Protein AF-A0A7V4Y6S0-F1 (afdb_monomer_lite)

Radius of gyration: 35.22 Å; chains: 1; bounding box: 96×70×105 Å

Foldseek 3Di:
DADPPPDPVPFQDPDDDDDDPDDDDDDDDDDDDDDDDDDDDDDDDDDPDDPPPPPPPPPPPDDDDDDDDDPDDDPPDPDDDPPPPDPPPPVNVVVVVVVVVVVVVVVPDDADAAEAAEDCDDDDFAADCPSPVPPDWDAPPVQRKTKHWYDNQFKIKIKIKRPDPLNCFVCQPFPKKKAKFAPVDDANQKIKGKHKDWDQLVRVVVVCVVLVNDDDPVNSVVSVVDRPHTDIDIAIWMQGRVRDTHGWHDDPPHRDKTKDWDDDPSMIMIMIIFGCDCCVRTVRHSVDGAQGKMKMKMKGHFDDPVRVVVVVVVVVVVVVVVVVVVVVVVPDDDDDDDDDDDDPDDPDDDPDDDTTDMDMDMHIYHHHHDPD

Sequence (372 aa):
MSERINWPGFNPLLSAVKPISLATGKPEELNFFFPCLGSSTGSVATKNLLFYQTIARSKIIREVDSRPEIEGKYICLIRKKEMTMRKIGRGSLLGLALLSFILIINLSGQKKVIEAIWAPEPVNIDGNNNDWTEVALNTEKNLAIDYAFRHDGRNLYILFIFNDPKFLSTINDTGLTIYFSPATKKSKDFGLRFTRKNVTGEELIALMEKQKTELTEEQKAKLRENPKARYLFYEAIVVGKKGEIYPPHDQEGVAPPAFRVGRSGKSIIYEFRVPLAPQSTYVAGIGFQPGQDLRVGFEWGGMTQEMRKAMMARMAEQGTQARATETSLERTISGEEDEGGLAMGGGGGVPLRSTPKKYSFWVDLKISQNQQ

pLDDT: mean 74.01, std 24.91, range [27.23, 98.56]

Structure (mmCIF, N/CA/C/O backbone):
data_AF-A0A7V4Y6S0-F1
#
_entry.id   AF-A0A7V4Y6S0-F1
#
loop_
_atom_site.group_PDB
_atom_site.id
_atom_site.type_symbol
_atom_site.label_atom_id
_atom_site.label_alt_id
_atom_site.label_comp_id
_atom_site.label_asym_id
_atom_site.label_entity_id
_atom_site.label_seq_id
_atom_site.pdbx_PDB_ins_code
_atom_site.Cartn_x
_atom_site.Cartn_y
_atom_site.Cartn_z
_atom_site.occupancy
_atom_site.B_iso_or_equiv
_atom_site.auth_seq_id
_atom_site.auth_comp_id
_atom_site.auth_asym_id
_atom_site.auth_atom_id
_atom_site.pdbx_PDB_model_num
ATOM 1 N N . MET A 1 1 ? 5.719 -16.521 -20.638 1.00 32.94 1 MET A N 1
ATOM 2 C CA . MET A 1 1 ? 6.032 -17.275 -19.407 1.00 32.94 1 MET A CA 1
ATOM 3 C C . MET A 1 1 ? 6.752 -16.327 -18.466 1.00 32.94 1 MET A C 1
ATOM 5 O O . MET A 1 1 ? 7.800 -15.836 -18.852 1.00 32.94 1 MET A O 1
ATOM 9 N N . SER A 1 2 ? 6.167 -15.975 -17.316 1.00 33.22 2 SER A N 1
ATOM 10 C CA . SER A 1 2 ? 6.920 -15.293 -16.256 1.00 33.22 2 SER A CA 1
ATOM 11 C C . SER A 1 2 ? 7.322 -16.365 -15.251 1.00 33.22 2 SER A C 1
ATOM 13 O O . SER A 1 2 ? 6.455 -16.941 -14.592 1.00 33.22 2 SER A O 1
ATOM 15 N N . GLU A 1 3 ? 8.604 -16.691 -15.171 1.00 36.09 3 GLU A N 1
ATOM 16 C CA . GLU A 1 3 ? 9.089 -17.579 -14.120 1.00 36.09 3 GLU A CA 1
ATOM 17 C C . GLU A 1 3 ? 8.978 -16.849 -12.782 1.00 36.09 3 GLU A C 1
ATOM 19 O O . GLU A 1 3 ? 9.539 -15.769 -12.590 1.00 36.09 3 GLU A O 1
ATOM 24 N N . ARG A 1 4 ? 8.202 -17.415 -11.851 1.00 39.88 4 ARG A N 1
ATOM 25 C CA . ARG A 1 4 ? 8.263 -17.009 -10.447 1.00 39.88 4 ARG A CA 1
ATOM 26 C C . ARG A 1 4 ? 9.516 -17.642 -9.868 1.00 39.88 4 ARG A C 1
ATOM 28 O O . ARG A 1 4 ? 9.459 -18.765 -9.376 1.00 39.88 4 ARG A O 1
ATOM 35 N N . ILE A 1 5 ? 10.644 -16.947 -9.943 1.00 42.81 5 ILE A N 1
ATOM 36 C CA . ILE A 1 5 ? 11.814 -17.394 -9.198 1.00 42.81 5 ILE A CA 1
ATOM 37 C C . ILE A 1 5 ? 11.585 -17.022 -7.734 1.00 42.81 5 ILE A C 1
ATOM 39 O O . ILE A 1 5 ? 11.643 -15.853 -7.353 1.00 42.81 5 ILE A O 1
ATOM 43 N N . ASN A 1 6 ? 11.235 -18.027 -6.935 1.00 38.94 6 ASN A N 1
ATOM 44 C CA . ASN A 1 6 ? 11.083 -17.900 -5.495 1.00 38.94 6 ASN A CA 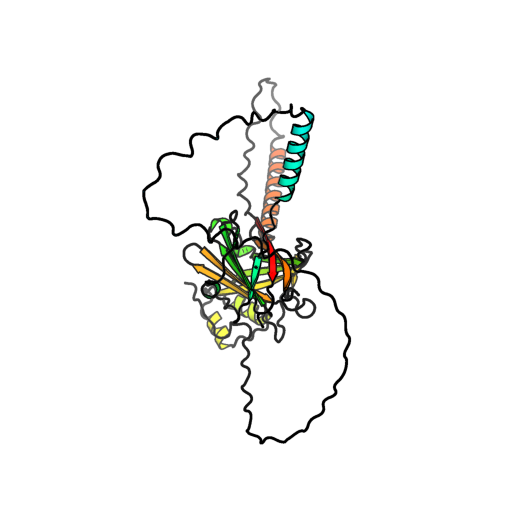1
ATOM 45 C C . ASN A 1 6 ? 12.484 -18.054 -4.885 1.00 38.94 6 ASN A C 1
ATOM 47 O O . ASN A 1 6 ? 12.944 -19.167 -4.646 1.00 38.94 6 ASN A O 1
ATOM 51 N N . TRP A 1 7 ? 13.220 -16.948 -4.757 1.00 40.31 7 TRP A N 1
ATOM 52 C CA . TRP A 1 7 ? 14.593 -16.979 -4.253 1.00 40.31 7 TRP A CA 1
ATOM 53 C C . TRP A 1 7 ? 14.605 -17.127 -2.721 1.00 40.31 7 TRP A C 1
ATOM 55 O O . TRP A 1 7 ? 14.072 -16.251 -2.029 1.00 40.31 7 TRP A O 1
ATOM 65 N N . PRO A 1 8 ? 15.241 -18.175 -2.163 1.00 27.23 8 PRO A N 1
ATOM 66 C CA . PRO A 1 8 ? 15.499 -18.259 -0.731 1.00 27.23 8 PRO A CA 1
ATOM 67 C C . PRO A 1 8 ? 16.537 -17.184 -0.381 1.00 27.23 8 PRO A C 1
ATOM 69 O O . PRO A 1 8 ? 17.698 -17.281 -0.762 1.00 27.23 8 PRO A O 1
ATOM 72 N N . GLY A 1 9 ? 16.084 -16.098 0.246 1.00 33.66 9 GLY A N 1
ATOM 73 C CA . GLY A 1 9 ? 16.870 -14.877 0.478 1.00 33.66 9 GLY A CA 1
ATOM 74 C C . GLY A 1 9 ? 16.111 -13.594 0.131 1.00 33.66 9 GLY A C 1
ATOM 75 O O . GLY A 1 9 ? 16.451 -12.522 0.615 1.00 33.66 9 GLY A O 1
ATOM 76 N N . PHE A 1 10 ? 15.006 -13.701 -0.615 1.00 42.59 10 PHE A N 1
ATOM 77 C CA . PHE A 1 10 ? 14.090 -12.590 -0.912 1.00 42.59 10 PHE A CA 1
ATOM 78 C C . PHE A 1 10 ? 13.045 -12.369 0.200 1.00 42.59 10 PHE A C 1
ATOM 80 O O . PHE A 1 10 ? 11.900 -11.978 -0.049 1.00 42.59 10 PHE A O 1
ATOM 87 N N . ASN A 1 11 ? 13.458 -12.660 1.433 1.00 35.09 11 ASN A N 1
ATOM 88 C CA . ASN A 1 11 ? 12.723 -12.438 2.664 1.00 35.09 11 ASN A CA 1
ATOM 89 C C . ASN A 1 11 ? 13.528 -11.384 3.438 1.00 35.09 11 ASN A C 1
ATOM 91 O O . ASN A 1 11 ? 14.662 -11.688 3.814 1.00 35.09 11 ASN A O 1
ATOM 95 N N . PRO A 1 12 ? 13.043 -10.144 3.637 1.00 35.34 12 PRO A N 1
ATOM 96 C CA . PRO A 1 12 ? 13.813 -9.161 4.380 1.00 35.34 12 PRO A CA 1
ATOM 97 C C . PRO A 1 12 ? 13.876 -9.631 5.836 1.00 35.34 12 PRO A C 1
ATOM 99 O O . PRO A 1 12 ? 12.895 -9.498 6.565 1.00 35.34 12 PRO A O 1
ATOM 102 N N . LEU A 1 13 ? 15.021 -10.206 6.210 1.00 30.77 13 LEU A N 1
ATOM 103 C CA . LEU A 1 13 ? 15.487 -10.461 7.573 1.00 30.77 13 LEU A CA 1
ATOM 104 C C . LEU A 1 13 ? 14.591 -11.363 8.445 1.00 30.77 13 LEU A C 1
ATOM 106 O O . LEU A 1 13 ? 13.853 -10.902 9.311 1.00 30.77 13 LEU A O 1
ATOM 110 N N . LEU A 1 14 ? 14.791 -12.676 8.316 1.00 27.67 14 LEU A N 1
ATOM 111 C CA . LEU A 1 14 ? 14.917 -13.546 9.490 1.00 27.67 14 LEU A CA 1
ATOM 112 C C . LEU A 1 14 ? 16.407 -13.859 9.638 1.00 27.67 14 LEU A C 1
ATOM 114 O O . LEU A 1 14 ? 16.933 -14.762 8.991 1.00 27.67 14 LEU A O 1
ATOM 118 N N . SER A 1 15 ? 17.112 -13.059 10.437 1.00 31.28 15 SER A N 1
ATOM 119 C CA . SER A 1 15 ? 18.444 -13.430 10.898 1.00 31.28 15 SER A CA 1
ATOM 120 C C . SER A 1 15 ? 18.309 -14.640 11.821 1.00 31.28 15 SER A C 1
ATOM 122 O O . SER A 1 15 ? 17.555 -14.636 12.794 1.00 31.28 15 SER A O 1
ATOM 124 N N . ALA A 1 16 ? 19.037 -15.702 11.491 1.00 30.50 16 ALA A N 1
ATOM 125 C CA . ALA A 1 16 ? 19.231 -16.837 12.371 1.00 30.50 16 ALA A CA 1
ATOM 126 C C . ALA A 1 16 ? 19.918 -16.354 13.660 1.00 30.50 16 ALA A C 1
ATOM 128 O O . ALA A 1 16 ? 21.100 -16.007 13.655 1.00 30.50 16 ALA A O 1
ATOM 129 N N . VAL A 1 17 ? 19.184 -16.335 14.772 1.00 30.56 17 VAL A N 1
ATOM 130 C CA . VAL A 1 17 ? 19.788 -16.282 16.104 1.00 30.56 17 VAL A CA 1
ATOM 131 C C . VAL A 1 17 ? 20.504 -17.616 16.300 1.00 30.56 17 VAL A C 1
ATOM 133 O O . VAL A 1 17 ? 19.869 -18.669 16.365 1.00 30.56 17 VAL A O 1
ATOM 136 N N . LYS A 1 18 ? 21.840 -17.588 16.340 1.00 31.39 18 LYS A N 1
ATOM 137 C CA . LYS A 1 18 ? 22.644 -18.748 16.740 1.00 31.39 18 LYS A CA 1
ATOM 138 C C . LYS A 1 18 ? 22.189 -19.203 18.135 1.00 31.39 18 LYS A C 1
ATOM 140 O O . LYS A 1 18 ? 22.113 -18.358 19.027 1.00 31.39 18 LYS A O 1
ATOM 145 N N . PRO A 1 19 ? 21.941 -20.502 18.368 1.00 28.98 19 PRO A N 1
ATOM 146 C CA . PRO A 1 19 ? 21.727 -20.991 19.718 1.00 28.98 19 PRO A CA 1
ATOM 147 C C . PRO A 1 19 ? 23.023 -20.819 20.519 1.00 28.98 19 PRO A C 1
ATOM 149 O O . PRO A 1 19 ? 24.078 -21.341 20.152 1.00 28.98 19 PRO A O 1
ATOM 152 N N . ILE A 1 20 ? 22.943 -20.059 21.610 1.00 30.56 20 ILE A N 1
ATOM 153 C CA . ILE A 1 20 ? 23.970 -20.045 22.648 1.00 30.56 20 ILE A CA 1
ATOM 154 C C . ILE A 1 20 ? 23.929 -21.422 23.312 1.00 30.56 20 ILE A C 1
ATOM 156 O O . ILE A 1 20 ? 22.944 -21.791 23.947 1.00 30.56 20 ILE A O 1
ATOM 160 N N . SER A 1 21 ? 25.002 -22.189 23.139 1.00 32.66 21 SER A N 1
ATOM 161 C CA . SER A 1 21 ? 25.255 -23.406 23.904 1.00 32.66 21 SER A CA 1
ATOM 162 C C . SER A 1 21 ? 25.490 -23.020 25.365 1.00 32.66 21 SER A C 1
ATOM 164 O O . SER A 1 21 ? 26.580 -22.576 25.725 1.00 32.66 21 SER A O 1
ATOM 166 N N . LEU A 1 22 ? 24.468 -23.172 26.207 1.00 31.89 22 LEU A N 1
ATOM 167 C CA . LEU A 1 22 ? 24.603 -23.098 27.659 1.00 31.89 22 LEU A CA 1
ATOM 168 C C . LEU A 1 22 ? 25.314 -24.362 28.149 1.00 31.89 22 LEU A C 1
ATOM 170 O O . LEU A 1 22 ? 24.735 -25.444 28.217 1.00 31.89 22 LEU A O 1
ATOM 174 N N . ALA A 1 23 ? 26.597 -24.202 28.466 1.00 35.03 23 ALA A N 1
ATOM 175 C CA . ALA A 1 23 ? 27.346 -25.159 29.257 1.00 35.03 23 ALA A CA 1
ATOM 176 C C . ALA A 1 23 ? 26.755 -25.226 30.673 1.00 35.03 23 ALA A C 1
ATOM 178 O O . ALA A 1 23 ? 26.498 -24.212 31.320 1.00 35.03 23 ALA A O 1
ATOM 179 N N . THR A 1 24 ? 26.550 -26.451 31.134 1.00 42.69 24 THR A N 1
ATOM 180 C CA . THR A 1 24 ? 26.120 -26.826 32.477 1.00 42.69 24 THR A CA 1
ATOM 181 C C . THR A 1 24 ? 27.115 -26.336 33.533 1.00 42.69 24 THR A C 1
ATOM 183 O O . THR A 1 24 ? 28.251 -26.810 33.577 1.00 42.69 24 THR A O 1
ATOM 186 N N . GLY A 1 25 ? 26.675 -25.432 34.410 1.00 35.03 25 GLY A N 1
ATOM 187 C CA . GLY A 1 25 ? 27.397 -24.983 35.603 1.00 35.03 25 GLY A CA 1
ATOM 188 C C . GLY A 1 25 ? 26.461 -24.969 36.815 1.00 35.03 25 GLY A C 1
ATOM 189 O O . GLY A 1 25 ? 25.306 -24.579 36.696 1.00 35.03 25 GLY A O 1
ATOM 190 N N . LYS A 1 26 ? 26.961 -25.480 37.943 1.00 37.41 26 LYS A N 1
ATOM 191 C CA . LYS A 1 26 ? 26.276 -25.762 39.219 1.00 37.41 26 LYS A CA 1
ATOM 192 C C . LYS A 1 26 ? 25.579 -24.543 39.861 1.00 37.41 26 LYS A C 1
ATOM 194 O O . LYS A 1 26 ? 25.979 -23.417 39.586 1.00 37.41 26 LYS A O 1
ATOM 199 N N . PRO A 1 27 ? 24.597 -24.767 40.760 1.00 39.09 27 PRO A N 1
ATOM 200 C CA . PRO A 1 27 ? 23.924 -23.692 41.479 1.00 39.09 27 PRO A CA 1
ATOM 201 C C . PRO A 1 27 ? 24.790 -23.201 42.647 1.00 39.09 27 PRO A C 1
ATOM 203 O O . PRO A 1 27 ? 25.178 -23.995 43.503 1.00 39.09 27 PRO A O 1
ATOM 206 N N . GLU A 1 28 ? 25.067 -21.899 42.689 1.00 38.47 28 GLU A N 1
ATOM 207 C CA . GLU A 1 28 ? 25.503 -21.212 43.905 1.00 38.47 28 GLU A CA 1
ATOM 208 C C . GLU A 1 28 ? 24.317 -20.470 44.524 1.00 38.47 28 GLU A C 1
ATOM 210 O O . GLU A 1 28 ? 23.547 -19.783 43.849 1.00 38.47 28 GLU A O 1
ATOM 215 N N . GLU A 1 29 ? 24.168 -20.684 45.827 1.00 37.56 29 GLU A N 1
ATOM 216 C CA . GLU A 1 29 ? 23.212 -20.046 46.718 1.00 37.56 29 GLU A CA 1
ATOM 217 C C . GLU A 1 29 ? 23.443 -18.534 46.777 1.00 37.56 29 GLU A C 1
ATOM 219 O O . GLU A 1 29 ? 24.569 -18.089 46.987 1.00 37.56 29 GLU A O 1
ATOM 224 N N . LEU A 1 30 ? 22.374 -17.738 46.706 1.00 32.59 30 LEU A N 1
ATOM 225 C CA . LEU A 1 30 ? 22.418 -16.355 47.171 1.00 32.59 30 LEU A CA 1
ATOM 226 C C . LEU A 1 30 ? 21.146 -15.998 47.937 1.00 32.59 30 LEU A C 1
ATOM 228 O O . LEU A 1 30 ? 20.018 -16.129 47.462 1.00 32.59 30 LEU A O 1
ATOM 232 N N . ASN A 1 31 ? 21.399 -15.585 49.174 1.00 30.67 31 ASN A N 1
ATOM 233 C CA . ASN A 1 31 ? 20.451 -15.268 50.221 1.00 30.67 31 ASN A CA 1
ATOM 234 C C . ASN A 1 31 ? 19.681 -13.963 49.971 1.00 30.67 31 ASN A C 1
ATOM 236 O O . ASN A 1 31 ? 20.209 -12.980 49.459 1.00 30.67 31 ASN A O 1
ATOM 240 N N . PHE A 1 32 ? 18.432 -14.004 50.438 1.00 30.00 32 PHE A N 1
ATOM 241 C CA . PHE A 1 32 ? 17.542 -12.935 50.894 1.00 30.00 32 PHE A CA 1
ATOM 242 C C . PHE A 1 32 ? 18.099 -11.506 51.004 1.00 30.00 32 PHE A C 1
ATOM 244 O O . PHE A 1 32 ? 19.028 -11.260 51.765 1.00 30.00 32 PHE A O 1
ATOM 251 N N . PHE A 1 33 ? 17.347 -10.544 50.453 1.00 29.03 33 PHE A N 1
ATOM 252 C CA . PHE A 1 33 ? 17.070 -9.267 51.124 1.00 29.03 33 PHE A CA 1
ATOM 253 C C . PHE A 1 33 ? 15.707 -8.703 50.669 1.00 29.03 33 PHE A C 1
ATOM 255 O O . PHE A 1 33 ? 15.537 -8.285 49.527 1.00 29.03 33 PHE A O 1
ATOM 262 N N . PHE A 1 34 ? 14.727 -8.709 51.577 1.00 32.59 34 PHE A N 1
ATOM 263 C CA . PHE A 1 34 ? 13.488 -7.924 51.485 1.00 32.59 34 PHE A CA 1
ATOM 264 C C . PHE A 1 34 ? 13.732 -6.531 52.079 1.00 32.59 34 PHE A C 1
ATOM 266 O O . PHE A 1 34 ? 14.471 -6.407 53.059 1.00 32.59 34 PHE A O 1
ATOM 273 N N . PRO A 1 35 ? 12.992 -5.515 51.611 1.00 41.16 35 PRO A N 1
ATOM 274 C CA . PRO A 1 35 ? 12.352 -4.647 52.587 1.00 41.16 35 PRO A CA 1
ATOM 275 C C . PRO A 1 35 ? 10.853 -4.480 52.327 1.00 41.16 35 PRO A C 1
ATOM 277 O O . PRO A 1 35 ? 10.387 -4.248 51.212 1.00 41.16 35 PRO A O 1
ATOM 280 N N . CYS A 1 36 ? 10.115 -4.596 53.426 1.00 31.73 36 CYS A N 1
ATOM 281 C CA . CYS A 1 36 ? 8.709 -4.268 53.568 1.00 31.73 36 CYS A CA 1
ATOM 282 C C . CYS A 1 36 ? 8.479 -2.755 53.738 1.00 31.73 36 CYS A C 1
ATOM 284 O O . CYS A 1 36 ? 9.371 -2.020 54.155 1.00 31.73 36 CYS A O 1
ATOM 286 N N . LEU A 1 37 ? 7.194 -2.407 53.597 1.00 32.28 37 LEU A N 1
ATOM 287 C CA . LEU A 1 37 ? 6.438 -1.281 54.167 1.00 32.28 37 LEU A CA 1
ATOM 288 C C . LEU A 1 37 ? 6.240 -0.037 53.293 1.00 32.28 37 LEU A C 1
ATOM 290 O O . LEU A 1 37 ? 7.146 0.731 52.996 1.00 32.28 37 LEU A O 1
ATOM 294 N N . GLY A 1 38 ? 4.959 0.187 52.998 1.00 27.73 38 GLY A N 1
ATOM 295 C CA . GLY A 1 38 ? 4.411 1.402 52.412 1.00 27.73 38 GLY A CA 1
ATOM 296 C C . GLY A 1 38 ? 2.891 1.318 52.301 1.00 27.73 38 GLY A C 1
ATOM 297 O O . GLY A 1 38 ? 2.343 1.401 51.211 1.00 27.73 38 GLY A O 1
ATOM 298 N N . SER A 1 39 ? 2.212 1.076 53.424 1.00 34.38 39 SER A N 1
ATOM 299 C CA . SER A 1 39 ? 0.756 1.147 53.549 1.00 34.38 39 SER A CA 1
ATOM 300 C C . SER A 1 39 ? 0.261 2.585 53.374 1.00 34.38 39 SER A C 1
ATOM 302 O O . SER A 1 39 ? 0.719 3.469 54.099 1.00 34.38 39 SER A O 1
ATOM 304 N N . SER A 1 40 ? -0.753 2.814 52.542 1.00 32.47 40 SER A N 1
ATOM 305 C CA . SER A 1 40 ? -1.718 3.880 52.817 1.00 32.47 40 SER A CA 1
ATOM 306 C C . SER A 1 40 ? -3.131 3.505 52.371 1.00 32.47 40 SER A C 1
ATOM 308 O O . SER A 1 40 ? -3.379 2.831 51.375 1.00 32.47 40 SER A O 1
ATOM 310 N N . THR A 1 41 ? -4.041 3.876 53.254 1.00 34.53 41 THR A N 1
ATOM 311 C CA . THR A 1 41 ? -5.454 3.542 53.379 1.00 34.53 41 THR A CA 1
ATOM 312 C C . THR A 1 41 ? -6.349 4.529 52.627 1.00 34.53 41 THR A C 1
ATOM 314 O O . THR A 1 41 ? -6.055 5.721 52.612 1.00 34.53 41 THR A O 1
ATOM 317 N N . GLY A 1 42 ? -7.506 4.065 52.143 1.00 30.28 42 GLY A N 1
ATOM 318 C CA . GLY A 1 42 ? -8.641 4.909 51.725 1.00 30.28 42 GLY A CA 1
ATOM 319 C C . GLY A 1 42 ? -9.496 4.215 50.657 1.00 30.28 42 GLY A C 1
ATOM 320 O O . GLY A 1 42 ? -9.131 4.230 49.494 1.00 30.28 42 GLY A O 1
ATOM 321 N N . SER A 1 43 ? -10.480 3.377 50.993 1.00 30.12 43 SER A N 1
ATOM 322 C CA . SER A 1 43 ? -11.820 3.669 51.542 1.00 30.12 43 SER A CA 1
ATOM 323 C C . SER A 1 43 ? -12.847 4.169 50.507 1.00 30.12 43 SER A C 1
ATOM 325 O O . SER A 1 43 ? -12.596 5.105 49.758 1.00 30.12 43 SER A O 1
ATOM 327 N N . VAL A 1 44 ? -14.039 3.558 50.600 1.00 34.22 44 VAL A N 1
ATOM 328 C CA . VAL A 1 44 ? -15.360 3.927 50.043 1.00 34.22 44 VAL A CA 1
ATOM 329 C C . VAL A 1 44 ? -15.563 3.627 48.544 1.00 34.22 44 VAL A C 1
ATOM 331 O O . VAL A 1 44 ? -15.152 4.372 47.668 1.00 34.22 44 VAL A O 1
ATOM 334 N N . ALA A 1 45 ? -16.111 2.471 48.154 1.00 32.56 45 ALA A N 1
ATOM 335 C CA . ALA A 1 45 ? -17.524 2.069 48.253 1.00 32.56 45 ALA A CA 1
ATOM 336 C C . ALA A 1 45 ? -18.507 3.032 47.558 1.00 32.56 45 ALA A C 1
ATOM 338 O O . ALA A 1 45 ? -19.115 3.885 48.190 1.00 32.56 45 ALA A O 1
ATOM 339 N N . THR A 1 46 ? -18.727 2.857 46.253 1.00 35.72 46 THR A N 1
ATOM 340 C CA . THR A 1 46 ? -20.023 3.124 45.595 1.00 35.72 46 THR A CA 1
ATOM 341 C C . THR A 1 46 ? -19.966 2.624 44.155 1.00 35.72 46 THR A C 1
ATOM 343 O O . THR A 1 46 ? -19.282 3.215 43.328 1.00 35.72 46 THR A O 1
ATOM 346 N N . LYS A 1 47 ? -20.676 1.524 43.866 1.00 35.09 47 LYS A N 1
ATOM 347 C CA . LYS A 1 47 ? -21.396 1.238 42.603 1.00 35.09 47 LYS A CA 1
ATOM 348 C C . LYS A 1 47 ? -21.947 -0.192 42.636 1.00 35.09 47 LYS A C 1
ATOM 350 O O . LYS A 1 47 ? -21.524 -1.077 41.908 1.00 35.09 47 LYS A O 1
ATOM 355 N N . ASN A 1 48 ? -22.934 -0.380 43.507 1.00 35.56 48 ASN A N 1
ATOM 356 C CA . ASN A 1 48 ? -23.972 -1.393 43.366 1.00 35.56 48 ASN A CA 1
ATOM 357 C C . ASN A 1 48 ? -25.270 -0.630 43.107 1.00 35.56 48 ASN A C 1
ATOM 359 O O . ASN A 1 48 ? -25.743 0.023 44.027 1.00 35.56 48 ASN A O 1
ATOM 363 N N . LEU A 1 49 ? -25.794 -0.669 41.880 1.00 36.31 49 LEU A N 1
ATOM 364 C CA . LEU A 1 49 ? -27.230 -0.694 41.551 1.00 36.31 49 LEU A CA 1
ATOM 365 C C . LEU A 1 49 ? -27.366 -0.524 40.036 1.00 36.31 49 LEU A C 1
ATOM 367 O O . LEU A 1 49 ? -27.340 0.597 39.549 1.00 36.31 49 LEU A O 1
ATOM 371 N N . LEU A 1 50 ? -27.456 -1.636 39.300 1.00 35.94 50 LEU A N 1
ATOM 372 C CA . LEU A 1 50 ? -28.169 -1.722 38.007 1.00 35.94 50 LEU A CA 1
ATOM 373 C C . LEU A 1 50 ? -28.214 -3.146 37.414 1.00 35.94 50 LEU A C 1
ATOM 375 O O . LEU A 1 50 ? -28.753 -3.324 36.330 1.00 35.94 50 LEU A O 1
ATOM 379 N N . PHE A 1 51 ? -27.725 -4.180 38.115 1.00 37.00 51 PHE A N 1
ATOM 380 C CA . PHE A 1 51 ? -27.627 -5.534 37.541 1.00 37.00 51 PHE A CA 1
ATOM 381 C C . PHE A 1 51 ? -28.615 -6.587 38.081 1.00 37.00 51 PHE A C 1
ATOM 383 O O . PHE A 1 51 ? -28.518 -7.750 37.712 1.00 37.00 51 PHE A O 1
ATOM 390 N N . TYR A 1 52 ? -29.610 -6.208 38.896 1.00 33.09 52 TYR A N 1
ATOM 391 C CA . TYR A 1 52 ? -30.563 -7.170 39.492 1.00 33.09 52 TYR A CA 1
ATOM 392 C C . TYR A 1 52 ? -32.035 -7.027 39.069 1.00 33.09 52 TYR A C 1
ATOM 394 O O . TYR A 1 52 ? -32.902 -7.652 39.672 1.00 33.09 52 TYR A O 1
ATOM 402 N N . GLN A 1 53 ? -32.352 -6.281 38.003 1.00 36.09 53 GLN A N 1
ATOM 403 C CA . GLN A 1 53 ? -33.745 -6.146 37.528 1.00 36.09 53 GLN A CA 1
ATOM 404 C C . GLN A 1 53 ? -34.097 -6.891 36.230 1.00 36.09 53 GLN A C 1
ATOM 406 O O . GLN A 1 53 ? -35.238 -6.805 35.781 1.00 36.09 53 GLN A O 1
ATOM 411 N N . THR A 1 54 ? -33.194 -7.711 35.678 1.00 36.91 54 THR A N 1
ATOM 412 C CA . THR A 1 54 ? -33.441 -8.386 34.382 1.00 36.91 54 THR A CA 1
ATOM 413 C C . THR A 1 54 ? -33.552 -9.919 34.467 1.00 36.91 54 THR A C 1
ATOM 415 O O . THR A 1 54 ? -33.903 -10.556 33.481 1.00 36.91 54 THR A O 1
ATOM 418 N N . ILE A 1 55 ? -33.367 -10.543 35.641 1.00 39.38 55 ILE A N 1
ATOM 419 C CA . ILE A 1 55 ? -33.409 -12.022 35.798 1.00 39.38 55 ILE A CA 1
ATOM 420 C C . ILE A 1 55 ? -34.637 -12.505 36.609 1.00 39.38 55 ILE A C 1
ATOM 422 O O . ILE A 1 55 ? -34.726 -13.656 37.015 1.00 39.38 55 ILE A O 1
ATOM 426 N N . ALA A 1 56 ? -35.653 -11.657 36.804 1.00 37.53 56 ALA A N 1
ATOM 427 C CA . ALA A 1 56 ? -36.896 -12.038 37.498 1.00 37.53 56 ALA A CA 1
ATOM 428 C C . ALA A 1 56 ? -38.125 -12.184 36.575 1.00 37.53 56 ALA A C 1
ATOM 430 O O . ALA A 1 56 ? -39.242 -12.335 37.062 1.00 37.53 56 ALA A O 1
ATOM 431 N N . ARG A 1 57 ? -37.955 -12.141 35.243 1.00 37.62 57 ARG A N 1
ATOM 432 C CA . ARG A 1 57 ? -39.079 -12.222 34.281 1.00 37.62 57 ARG A CA 1
ATOM 433 C C . ARG A 1 57 ? -39.049 -13.392 33.295 1.00 37.62 57 ARG A C 1
ATOM 435 O O . ARG A 1 57 ? -40.001 -13.543 32.543 1.00 37.62 57 ARG A O 1
ATOM 442 N N . SER A 1 58 ? -38.031 -14.252 33.317 1.00 37.84 58 SER A N 1
ATOM 443 C CA . SER A 1 58 ? -37.929 -15.389 32.382 1.00 37.84 58 SER A CA 1
ATOM 444 C C . SER A 1 58 ? -38.151 -16.768 33.014 1.00 37.84 58 SER A C 1
ATOM 446 O O . SER A 1 58 ? -38.010 -17.774 32.327 1.00 37.84 58 SER A O 1
ATOM 448 N N . LYS A 1 59 ? -38.535 -16.844 34.298 1.00 41.94 59 LYS A N 1
ATOM 449 C CA . LYS A 1 59 ? -38.695 -18.121 35.024 1.00 41.94 59 LYS A CA 1
ATOM 450 C C . LYS A 1 59 ? -40.095 -18.354 35.606 1.00 41.94 59 LYS A C 1
ATOM 452 O O . LYS A 1 59 ? -40.238 -19.028 36.615 1.00 41.94 59 LYS A O 1
ATOM 457 N N . ILE A 1 60 ? -41.118 -17.786 34.964 1.00 40.72 60 ILE A N 1
ATOM 458 C CA . ILE A 1 60 ? -42.542 -18.052 35.246 1.00 40.72 60 ILE A CA 1
ATOM 459 C C . ILE A 1 60 ? -43.296 -18.198 33.913 1.00 40.72 60 ILE A C 1
ATOM 461 O O . ILE A 1 60 ? -44.329 -17.585 33.698 1.00 40.72 60 ILE A O 1
ATOM 465 N N . ILE A 1 61 ? -42.736 -18.936 32.952 1.00 43.34 61 ILE A N 1
ATOM 466 C CA . ILE A 1 61 ? -43.484 -19.445 31.792 1.00 43.34 61 ILE A CA 1
ATOM 467 C C . ILE A 1 61 ? -42.862 -20.785 31.419 1.00 43.34 61 ILE A C 1
ATOM 469 O O . ILE A 1 61 ? -42.035 -20.870 30.517 1.00 43.34 61 ILE A O 1
ATOM 473 N N . ARG A 1 62 ? -43.194 -21.813 32.191 1.00 42.97 62 ARG A N 1
ATOM 474 C CA . ARG A 1 62 ? -43.253 -23.221 31.786 1.00 42.97 62 ARG A CA 1
ATOM 475 C C . ARG A 1 62 ? -43.767 -23.990 32.995 1.00 42.97 62 ARG A C 1
ATOM 477 O O . ARG A 1 62 ? -43.332 -23.721 34.109 1.00 42.97 62 ARG A O 1
ATOM 484 N N . GLU A 1 63 ? -44.665 -24.931 32.724 1.00 46.62 63 GLU A N 1
ATOM 485 C CA . GLU A 1 63 ? -45.068 -26.002 33.643 1.00 46.62 63 GLU A CA 1
ATOM 486 C C . GLU A 1 63 ? -46.210 -25.691 34.624 1.00 46.62 63 GLU A C 1
ATOM 488 O O . GLU A 1 63 ? -46.069 -25.811 35.834 1.00 46.62 63 GLU A O 1
ATOM 493 N N . VAL A 1 64 ? -47.389 -25.370 34.080 1.00 39.19 64 VAL A N 1
ATOM 494 C CA . VAL A 1 64 ? -48.668 -25.824 34.656 1.00 39.19 64 VAL A CA 1
ATOM 495 C C . VAL A 1 64 ? -49.594 -26.173 33.491 1.00 39.19 64 VAL A C 1
ATOM 497 O O . VAL A 1 64 ? -50.314 -25.319 32.985 1.00 39.19 64 VAL A O 1
ATOM 500 N N . ASP A 1 65 ? -49.533 -27.423 33.038 1.00 45.97 65 ASP A N 1
ATOM 501 C CA . ASP A 1 65 ? -50.518 -27.998 32.123 1.00 45.97 65 ASP A CA 1
ATOM 502 C C . ASP A 1 65 ? -50.916 -29.376 32.652 1.00 45.97 65 ASP A C 1
ATOM 504 O O . ASP A 1 65 ? -50.205 -30.353 32.445 1.00 45.97 65 ASP A O 1
ATOM 508 N N . SER A 1 66 ? -51.990 -29.405 33.450 1.00 48.06 66 SER A N 1
ATOM 509 C CA . SER A 1 66 ? -52.880 -30.560 33.647 1.00 48.06 66 SER A CA 1
ATOM 510 C C . SER A 1 66 ? -53.847 -30.284 34.806 1.00 48.06 66 SER A C 1
ATOM 512 O O . SER A 1 66 ? -53.497 -30.512 35.966 1.00 48.06 66 SER A O 1
ATOM 514 N N . ARG A 1 67 ? -55.059 -29.802 34.499 1.00 38.50 67 ARG A N 1
ATOM 515 C CA . ARG A 1 67 ? -56.339 -30.218 35.119 1.00 38.50 67 ARG A CA 1
ATOM 516 C C . ARG A 1 67 ? -57.505 -29.392 34.549 1.00 38.50 67 ARG A C 1
ATOM 518 O O . ARG A 1 67 ? -57.470 -28.167 34.651 1.00 38.50 67 ARG A O 1
ATOM 525 N N . PRO A 1 68 ? -58.534 -30.041 33.979 1.00 51.28 68 PRO A N 1
ATOM 526 C CA . PRO A 1 68 ? -59.764 -29.393 33.563 1.00 51.28 68 PRO A CA 1
ATOM 527 C C . PRO A 1 68 ? -60.766 -29.467 34.716 1.00 51.28 68 PRO A C 1
ATOM 529 O O . PRO A 1 68 ? -61.117 -30.558 35.136 1.00 51.28 68 PRO A O 1
ATOM 532 N N . GLU A 1 69 ? -61.171 -28.322 35.250 1.00 53.53 69 GLU A N 1
ATOM 533 C CA . GLU A 1 69 ? -62.465 -28.082 35.904 1.00 53.53 69 GLU A CA 1
ATOM 534 C C . GLU A 1 69 ? -62.372 -26.734 36.616 1.00 53.53 69 GLU A C 1
ATOM 536 O O . GLU A 1 69 ? -61.524 -26.539 37.480 1.00 53.53 69 GLU A O 1
ATOM 541 N N . ILE A 1 70 ? -63.202 -25.794 36.169 1.00 48.06 70 ILE A N 1
ATOM 542 C CA . ILE A 1 70 ? -63.903 -24.722 36.893 1.00 48.06 70 ILE A CA 1
ATOM 543 C C . ILE A 1 70 ? -64.334 -23.750 35.787 1.00 48.06 70 ILE A C 1
ATOM 545 O O . ILE A 1 70 ? -63.729 -22.711 35.517 1.00 48.06 70 ILE A O 1
ATOM 549 N N . GLU A 1 71 ? -65.393 -24.151 35.086 1.00 49.53 71 GLU A N 1
ATOM 550 C CA . GLU A 1 71 ? -66.261 -23.197 34.417 1.00 49.53 71 GLU A CA 1
ATOM 551 C C . GLU A 1 71 ? -66.966 -22.346 35.479 1.00 49.53 71 GLU A C 1
ATOM 553 O O . GLU A 1 71 ? -67.441 -22.845 36.499 1.00 49.53 71 GLU A O 1
ATOM 558 N N . GLY A 1 72 ? -67.061 -21.046 35.205 1.00 49.38 72 GLY A N 1
ATOM 559 C CA . GLY A 1 72 ? -68.051 -20.183 35.838 1.00 49.38 72 GLY A CA 1
ATOM 560 C C . GLY A 1 72 ? -67.581 -19.410 37.065 1.00 49.38 72 GLY A C 1
ATOM 561 O O . GLY A 1 72 ? -68.074 -19.668 38.158 1.00 49.38 72 GLY A O 1
ATOM 562 N N . LYS A 1 73 ? -66.721 -18.385 36.889 1.00 47.12 73 LYS A N 1
ATOM 563 C CA . LYS A 1 73 ? -66.739 -17.182 37.766 1.00 47.12 73 LYS A CA 1
ATOM 564 C C . LYS A 1 73 ? -65.904 -15.956 37.354 1.00 47.12 73 LYS A C 1
ATOM 566 O O . LYS A 1 73 ? -65.546 -15.166 38.220 1.00 47.12 73 LYS A O 1
ATOM 571 N N . TYR A 1 74 ? -65.650 -15.709 36.064 1.00 41.19 74 TYR A N 1
ATOM 572 C CA . TYR A 1 74 ? -64.951 -14.472 35.643 1.00 41.19 74 TYR A CA 1
ATOM 573 C C . TYR A 1 74 ? -65.668 -13.636 34.571 1.00 41.19 74 TYR A C 1
ATOM 575 O O . TYR A 1 74 ? -65.073 -12.739 33.981 1.00 41.19 74 TYR A O 1
ATOM 583 N N . ILE A 1 75 ? -66.977 -13.832 34.387 1.00 47.16 75 ILE A N 1
ATOM 584 C CA . ILE A 1 75 ? -67.836 -12.913 33.621 1.00 47.16 75 ILE A CA 1
ATOM 585 C C . ILE A 1 75 ? -68.591 -12.011 34.604 1.00 47.16 75 ILE A C 1
ATOM 587 O O . ILE A 1 75 ? -69.803 -12.107 34.723 1.00 47.16 75 ILE A O 1
ATOM 591 N N . CYS A 1 76 ? -67.896 -11.179 35.386 1.00 43.00 76 CYS A N 1
ATOM 592 C CA . CYS A 1 76 ? -68.564 -10.089 36.117 1.00 43.00 76 CYS A CA 1
ATOM 593 C C . CYS A 1 76 ? -67.591 -9.058 36.708 1.00 43.00 76 CYS A C 1
ATOM 595 O O . CYS A 1 76 ? -67.715 -8.725 37.876 1.00 43.00 76 CYS A O 1
ATOM 597 N N . LEU A 1 77 ? -66.621 -8.531 35.952 1.00 41.66 77 LEU A N 1
ATOM 598 C CA . LEU A 1 77 ? -65.883 -7.324 36.380 1.00 41.66 77 LEU A CA 1
ATOM 599 C C . LEU A 1 77 ? -65.356 -6.477 35.202 1.00 41.66 77 LEU A C 1
ATOM 601 O O . LEU A 1 77 ? -64.430 -5.690 35.355 1.00 41.66 77 LEU A O 1
ATOM 605 N N . ILE A 1 78 ? -66.007 -6.549 34.034 1.00 44.38 78 ILE A N 1
ATOM 606 C CA . ILE A 1 78 ? -65.926 -5.490 33.011 1.00 44.38 78 ILE A CA 1
ATOM 607 C C . ILE A 1 78 ? -67.071 -4.511 33.287 1.00 44.38 78 ILE A C 1
ATOM 609 O O . ILE A 1 78 ? -68.030 -4.389 32.532 1.00 44.38 78 ILE A O 1
ATOM 613 N N . ARG A 1 79 ? -67.020 -3.848 34.446 1.00 44.44 79 ARG A N 1
ATOM 614 C CA . ARG A 1 79 ? -67.930 -2.747 34.769 1.00 44.44 79 ARG A CA 1
ATOM 615 C C . ARG A 1 79 ? -67.104 -1.483 34.963 1.00 44.44 79 ARG A C 1
ATOM 617 O O . ARG A 1 79 ? -66.568 -1.219 36.030 1.00 44.44 79 ARG A O 1
ATOM 624 N N . LYS A 1 80 ? -67.069 -0.704 33.881 1.00 46.25 80 LYS A N 1
ATOM 625 C CA . LYS A 1 80 ? -67.107 0.760 33.910 1.00 46.25 80 LYS A CA 1
ATOM 626 C C . LYS A 1 80 ? -65.883 1.451 34.532 1.00 46.25 80 LYS A C 1
ATOM 628 O O . LYS A 1 80 ? -65.951 2.032 35.608 1.00 46.25 80 LYS A O 1
ATOM 633 N N . LYS A 1 81 ? -64.788 1.505 33.772 1.00 44.38 81 LYS A N 1
ATOM 634 C CA . LYS A 1 81 ? -63.868 2.653 33.823 1.00 44.38 81 LYS A CA 1
ATOM 635 C C . LYS A 1 81 ? -63.994 3.434 32.519 1.00 44.38 81 LYS A C 1
ATOM 637 O O . LYS A 1 81 ? -63.202 3.273 31.598 1.00 44.38 81 LYS A O 1
ATOM 642 N N . GLU A 1 82 ? -65.028 4.270 32.456 1.00 48.03 82 GLU A N 1
ATOM 643 C CA . GLU A 1 82 ? -65.086 5.406 31.536 1.00 48.03 82 GLU A CA 1
ATOM 644 C C . GLU A 1 82 ? -63.942 6.357 31.912 1.00 48.03 82 GLU A C 1
ATOM 646 O O . GLU A 1 82 ? -64.066 7.209 32.791 1.00 48.03 82 GLU A O 1
ATOM 651 N N . MET A 1 83 ? -62.775 6.143 31.298 1.00 48.12 83 MET A N 1
ATOM 652 C CA . MET A 1 83 ? -61.666 7.080 31.375 1.00 48.12 83 MET A CA 1
ATOM 653 C C . MET A 1 83 ? -62.058 8.342 30.619 1.00 48.12 83 MET A C 1
ATOM 655 O O . MET A 1 83 ? -62.162 8.378 29.396 1.00 48.12 83 MET A O 1
ATOM 659 N N . THR A 1 84 ? -62.274 9.383 31.405 1.00 46.31 84 THR A N 1
ATOM 660 C CA . THR A 1 84 ? -62.449 10.765 30.997 1.00 46.31 84 THR A CA 1
ATOM 661 C C . THR A 1 84 ? -61.237 11.173 30.156 1.00 46.31 84 THR A C 1
ATOM 663 O O . THR A 1 84 ? -60.169 11.473 30.691 1.00 46.31 84 THR A O 1
ATOM 666 N N . MET A 1 85 ? -61.384 11.176 28.826 1.00 48.38 85 MET A N 1
ATOM 667 C CA . MET A 1 85 ? -60.437 11.833 27.926 1.00 48.38 85 MET A CA 1
ATOM 668 C C . MET A 1 85 ? -60.477 13.336 28.211 1.00 48.38 85 MET A C 1
ATOM 670 O O . MET A 1 85 ? -61.255 14.091 27.627 1.00 48.38 85 MET A O 1
ATOM 674 N N . ARG A 1 86 ? -59.644 13.781 29.157 1.00 53.97 86 ARG A N 1
ATOM 675 C CA . ARG A 1 86 ? -59.305 15.194 29.313 1.00 53.97 86 ARG A CA 1
ATOM 676 C C . ARG A 1 86 ? -58.734 15.662 27.979 1.00 53.97 86 ARG A C 1
ATOM 678 O O . ARG A 1 86 ? -57.749 15.101 27.509 1.00 53.97 86 ARG A O 1
ATOM 685 N N . LYS A 1 87 ? -59.381 16.666 27.377 1.00 52.06 87 LYS A N 1
ATOM 686 C CA . LYS A 1 87 ? -58.933 17.363 26.164 1.00 52.06 87 LYS A CA 1
ATOM 687 C C . LYS A 1 87 ? -57.440 17.669 26.288 1.00 52.06 87 LYS A C 1
ATOM 689 O O . LYS A 1 87 ? -57.052 18.583 27.012 1.00 52.06 87 LYS A O 1
ATOM 694 N N . ILE A 1 88 ? -56.615 16.893 25.592 1.00 57.44 88 ILE A N 1
ATOM 695 C CA . ILE A 1 88 ? -55.198 17.186 25.412 1.00 57.44 88 ILE A CA 1
ATOM 696 C C . ILE A 1 88 ? -55.164 18.494 24.623 1.00 57.44 88 ILE A C 1
ATOM 698 O O . ILE A 1 88 ? -55.573 18.548 23.463 1.00 57.44 88 ILE A O 1
ATOM 702 N N . GLY A 1 89 ? -54.786 19.584 25.292 1.00 59.00 89 GLY A N 1
ATOM 703 C CA . GLY A 1 89 ? -54.693 20.897 24.667 1.00 59.00 89 GLY A CA 1
ATOM 704 C C . GLY A 1 89 ? -53.735 20.841 23.479 1.00 59.00 89 GLY A C 1
ATOM 705 O O . GLY A 1 89 ? -52.707 20.167 23.540 1.00 59.00 89 GLY A O 1
ATOM 706 N N . ARG A 1 90 ? -54.052 21.568 22.402 1.00 58.69 90 ARG A N 1
ATOM 707 C CA . ARG A 1 90 ? -53.256 21.622 21.158 1.00 58.69 90 ARG A CA 1
ATOM 708 C C . ARG A 1 90 ? -51.760 21.932 21.382 1.00 58.69 90 ARG A C 1
ATOM 710 O O . ARG A 1 90 ? -50.944 21.536 20.561 1.00 58.69 90 ARG A O 1
ATOM 717 N N . GLY A 1 91 ? -51.386 22.542 22.513 1.00 58.34 91 GLY A N 1
ATOM 718 C CA . GLY A 1 91 ? -49.988 22.763 22.914 1.00 58.34 91 GLY A CA 1
ATOM 719 C C . GLY A 1 91 ? -49.209 21.502 23.324 1.00 58.34 91 GLY A C 1
ATOM 720 O O . GLY A 1 91 ? -47.988 21.483 23.227 1.00 58.34 91 GLY A O 1
ATOM 721 N N . SER A 1 92 ? -49.886 20.422 23.725 1.00 57.53 92 SER A N 1
ATOM 722 C CA . SER A 1 92 ? -49.230 19.188 24.185 1.00 57.53 92 SER A CA 1
ATOM 723 C C . SER A 1 92 ? -48.755 18.283 23.040 1.00 57.53 92 SER A C 1
ATOM 725 O O . SER A 1 92 ? -47.851 17.475 23.243 1.00 57.53 92 SER A O 1
ATOM 727 N N . LEU A 1 93 ? -49.330 18.419 21.838 1.00 59.66 93 LEU A N 1
ATOM 728 C CA . LEU A 1 93 ? -48.908 17.670 20.646 1.00 59.66 93 LEU A CA 1
ATOM 729 C C . LEU A 1 93 ? -47.610 18.229 20.037 1.00 59.66 93 LEU A C 1
ATOM 731 O O . LEU A 1 93 ? -46.789 17.457 19.549 1.00 59.66 93 LEU A O 1
ATOM 735 N N . LEU A 1 94 ? -47.374 19.544 20.137 1.00 65.06 94 LEU A N 1
ATOM 736 C CA . LEU A 1 94 ? -46.118 20.165 19.694 1.00 65.06 94 LEU A CA 1
ATOM 737 C C . LEU A 1 94 ? -44.923 19.769 20.575 1.00 65.06 94 LEU A C 1
ATOM 739 O O . LEU A 1 94 ? -43.834 19.537 20.056 1.00 65.06 94 LEU A O 1
ATOM 743 N N . GLY A 1 95 ? -45.127 19.637 21.891 1.00 73.69 95 GLY A N 1
ATOM 744 C CA . GLY A 1 95 ? -44.067 19.217 22.817 1.00 73.69 95 GLY A CA 1
ATOM 745 C C . GLY A 1 95 ? -43.571 17.790 22.556 1.00 73.69 95 GLY A C 1
ATOM 746 O O . GLY A 1 95 ? -42.367 17.543 22.563 1.00 73.69 95 GLY A O 1
ATOM 747 N N . LEU A 1 96 ? -44.485 16.862 22.251 1.00 74.06 96 LEU A N 1
ATOM 748 C CA . LEU A 1 96 ? -44.139 15.480 21.893 1.00 74.06 96 LEU A CA 1
ATOM 749 C C . LEU A 1 96 ? -43.424 15.386 20.537 1.00 74.06 96 LEU A C 1
ATOM 751 O O . LEU A 1 96 ? -42.458 14.634 20.413 1.00 74.06 96 LEU A O 1
ATOM 755 N N . ALA A 1 97 ? -43.836 16.187 19.549 1.00 76.06 97 ALA A N 1
ATOM 756 C CA . ALA A 1 97 ? -43.161 16.246 18.254 1.00 76.06 97 ALA A CA 1
ATOM 757 C C . ALA A 1 97 ? -41.717 16.773 18.384 1.00 76.06 97 ALA A C 1
ATOM 759 O O . ALA A 1 97 ? -40.793 16.170 17.837 1.00 76.06 97 ALA A O 1
ATOM 760 N N . LEU A 1 98 ? -41.492 17.826 19.179 1.00 76.25 98 LEU A N 1
ATOM 761 C CA . LEU A 1 98 ? -40.153 18.384 19.404 1.00 76.25 98 LEU A CA 1
ATOM 762 C C . LEU A 1 98 ? -39.233 17.404 20.155 1.00 76.25 98 LEU A C 1
ATOM 764 O O . LEU A 1 98 ? -38.068 17.246 19.791 1.00 76.25 98 LEU A O 1
ATOM 768 N N . LEU A 1 99 ? -39.763 16.686 21.152 1.00 76.88 99 LEU A N 1
ATOM 769 C CA . LEU A 1 99 ? -39.011 15.668 21.892 1.00 76.88 99 LEU A CA 1
ATOM 770 C C . LEU A 1 99 ? -38.630 14.476 20.995 1.00 76.88 99 LEU A C 1
ATOM 772 O O . LEU A 1 99 ? -37.511 13.971 21.078 1.00 76.88 99 LEU A O 1
ATOM 776 N N . SER A 1 100 ? -39.528 14.065 20.091 1.00 74.81 100 SER A N 1
ATOM 777 C CA . SER A 1 100 ? -39.241 13.011 19.109 1.00 74.81 100 SER A CA 1
ATOM 778 C C . SER A 1 100 ? -38.174 13.428 18.089 1.00 74.81 100 SER A C 1
ATOM 780 O O . SER A 1 100 ? -37.321 12.619 17.733 1.00 74.81 100 SER A O 1
ATOM 782 N N . PHE A 1 101 ? -38.140 14.706 17.695 1.00 72.00 101 PHE A N 1
ATOM 783 C CA . PHE A 1 101 ? -37.130 15.235 16.776 1.00 72.00 101 PHE A CA 1
ATOM 784 C C . PHE A 1 101 ? -35.731 15.268 17.417 1.00 72.00 101 PHE A C 1
ATOM 786 O O . PHE A 1 101 ? -34.755 14.887 16.777 1.00 72.00 101 PHE A O 1
ATOM 793 N N . ILE A 1 102 ? -35.625 15.616 18.706 1.00 72.69 102 ILE A N 1
ATOM 794 C CA . ILE A 1 102 ? -34.349 15.611 19.452 1.00 72.69 102 ILE A CA 1
ATOM 795 C C . ILE A 1 102 ? -33.805 14.182 19.645 1.00 72.69 102 ILE A C 1
ATOM 797 O O . ILE A 1 102 ? -32.588 13.969 19.612 1.00 72.69 102 ILE A O 1
ATOM 801 N N . LEU A 1 103 ? -34.686 13.185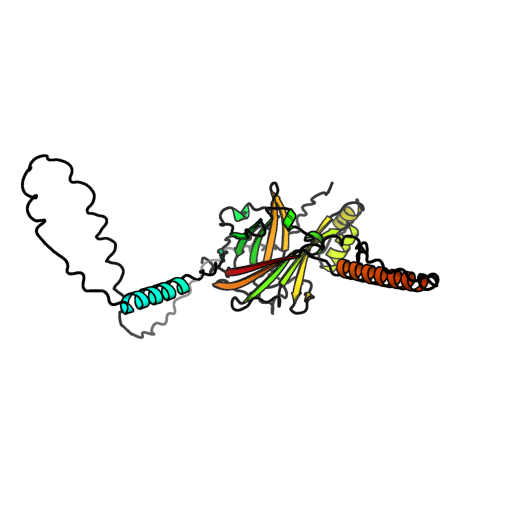 19.795 1.00 64.44 103 LEU A N 1
ATOM 802 C CA . LEU A 1 103 ? -34.272 11.785 19.933 1.00 64.44 103 LEU A CA 1
ATOM 803 C C . LEU A 1 103 ? -33.703 11.207 18.624 1.00 64.44 103 LEU A C 1
ATOM 805 O O . LEU A 1 103 ? -32.768 10.410 18.663 1.00 64.44 103 LEU A O 1
ATOM 809 N N . ILE A 1 104 ? -34.218 11.640 17.467 1.00 67.38 104 ILE A N 1
ATOM 810 C CA . ILE A 1 104 ? -33.766 11.166 16.146 1.00 67.38 104 ILE A CA 1
ATOM 811 C C . ILE A 1 104 ? -32.375 11.722 15.791 1.00 67.38 104 ILE A C 1
ATOM 813 O O . ILE A 1 104 ? -31.583 11.027 15.157 1.00 67.38 104 ILE A O 1
ATOM 817 N N . ILE A 1 105 ? -32.020 12.928 16.253 1.00 62.03 105 ILE A N 1
ATOM 818 C CA . ILE A 1 105 ? -30.719 13.557 15.945 1.00 62.03 105 ILE A CA 1
ATOM 819 C C . ILE A 1 105 ? -29.544 12.825 16.629 1.00 62.03 105 ILE A C 1
ATOM 821 O O . ILE A 1 105 ? -28.435 12.802 16.096 1.00 62.03 105 ILE A O 1
ATOM 825 N N . ASN A 1 106 ? -29.778 12.152 17.762 1.00 55.84 106 ASN A N 1
ATOM 826 C CA . ASN A 1 106 ? -28.745 11.373 18.462 1.00 55.84 106 ASN A CA 1
ATOM 827 C C . ASN A 1 106 ? -28.528 9.963 17.883 1.00 55.84 106 ASN A C 1
ATOM 829 O O . ASN A 1 106 ? -27.597 9.272 18.292 1.00 55.84 106 ASN A O 1
ATOM 833 N N . LEU A 1 107 ? -29.329 9.547 16.895 1.00 53.81 107 LEU A N 1
ATOM 834 C CA . LEU A 1 107 ? -29.112 8.312 16.134 1.00 53.81 107 LEU A CA 1
ATOM 835 C C . LEU A 1 107 ? -28.172 8.518 14.931 1.00 53.81 107 LEU A C 1
ATOM 837 O O . LEU A 1 107 ? -28.152 7.717 13.996 1.00 53.81 107 LEU A O 1
ATOM 841 N N . SER A 1 108 ? -27.399 9.607 14.932 1.00 51.47 108 SER A N 1
ATOM 842 C CA . SER A 1 108 ? -26.394 9.870 13.908 1.00 51.47 108 SER A CA 1
ATOM 843 C C . SER A 1 108 ? -25.220 8.898 14.071 1.00 51.47 108 SER A C 1
ATOM 845 O O . SER A 1 108 ? -24.457 8.970 15.032 1.00 51.47 108 SER A O 1
ATOM 847 N N . GLY A 1 109 ? -25.162 7.950 13.131 1.00 57.25 109 GLY A N 1
ATOM 848 C CA . GLY A 1 109 ? -24.199 6.863 12.932 1.00 57.25 109 GLY A CA 1
ATOM 849 C C . GLY A 1 109 ? -22.972 6.823 13.840 1.00 57.25 109 GLY A C 1
ATOM 850 O O . GLY A 1 109 ? -22.056 7.636 13.706 1.00 57.25 109 GLY A O 1
ATOM 851 N N . GLN A 1 110 ? -22.889 5.778 14.671 1.00 61.22 110 GLN A N 1
ATOM 852 C CA . GLN A 1 110 ? -21.617 5.391 15.270 1.00 61.22 110 GLN A CA 1
ATOM 853 C C . GLN A 1 110 ? -20.604 5.157 14.151 1.00 61.22 110 GLN A C 1
ATOM 855 O O . GLN A 1 110 ? -20.783 4.307 13.275 1.00 61.22 110 GLN A O 1
ATOM 860 N N . LYS A 1 111 ? -19.547 5.964 14.162 1.00 76.44 111 LYS A N 1
ATOM 861 C CA . LYS A 1 111 ? -18.436 5.835 13.234 1.00 76.44 111 LYS A CA 1
ATOM 862 C C . LYS A 1 111 ? -17.811 4.457 13.440 1.00 76.44 111 LYS A C 1
ATOM 864 O O . LYS A 1 111 ? -17.353 4.154 14.538 1.00 76.44 111 LYS A O 1
ATOM 869 N N . LYS A 1 112 ? -17.826 3.614 12.406 1.00 89.38 112 LYS A N 1
ATOM 870 C CA . LYS A 1 112 ? -17.277 2.257 12.486 1.00 89.38 112 LYS A CA 1
ATOM 871 C C . LYS A 1 112 ? -15.755 2.336 12.636 1.00 89.38 112 LYS A C 1
ATOM 873 O O . LYS A 1 112 ? -15.057 2.593 11.658 1.00 89.38 112 LYS A O 1
ATOM 878 N N . VAL A 1 113 ? -15.267 2.127 13.856 1.00 94.44 113 VAL A N 1
ATOM 879 C CA . VAL A 1 113 ? -13.842 1.926 14.142 1.00 94.44 113 VAL A CA 1
ATOM 880 C C . VAL A 1 113 ? -13.525 0.457 13.907 1.00 94.44 113 VAL A C 1
ATOM 882 O O . VAL A 1 113 ? -14.240 -0.423 14.382 1.00 94.44 113 VAL A O 1
ATOM 885 N N . ILE A 1 114 ? -12.486 0.201 13.126 1.00 96.12 114 ILE A N 1
ATOM 886 C CA . ILE A 1 114 ? -12.021 -1.142 12.796 1.00 96.12 114 ILE A CA 1
ATOM 887 C C . ILE A 1 114 ? -10.853 -1.460 13.714 1.00 96.12 114 ILE A C 1
ATOM 889 O O . ILE A 1 114 ? -10.024 -0.595 13.973 1.00 96.12 114 ILE A O 1
ATOM 893 N N . GLU A 1 115 ? -10.787 -2.682 14.214 1.00 96.12 115 GLU A N 1
ATOM 894 C CA . GLU A 1 115 ? -9.697 -3.121 15.077 1.00 96.12 115 GLU A CA 1
ATOM 895 C C . GLU A 1 115 ? -8.652 -3.885 14.255 1.00 96.12 115 GLU A C 1
ATOM 897 O O . GLU A 1 115 ? -9.003 -4.754 13.454 1.00 96.12 115 GLU A O 1
ATOM 902 N N . ALA A 1 116 ? -7.371 -3.545 14.425 1.00 96.88 116 ALA A N 1
ATOM 903 C CA . ALA A 1 116 ? -6.272 -4.396 13.986 1.00 96.88 116 ALA A CA 1
ATOM 904 C C . ALA A 1 116 ? -6.070 -5.479 15.042 1.00 96.88 116 ALA A C 1
ATOM 906 O O . ALA A 1 116 ? -5.718 -5.159 16.175 1.00 96.88 116 ALA A O 1
ATOM 907 N N . ILE A 1 117 ? -6.292 -6.734 14.663 1.00 95.69 117 ILE A N 1
ATOM 908 C CA . ILE A 1 117 ? -6.254 -7.871 15.587 1.00 95.69 117 ILE A CA 1
ATOM 909 C C . ILE A 1 117 ? -4.801 -8.308 15.817 1.00 95.69 117 ILE A C 1
ATOM 911 O O . ILE A 1 117 ? -3.995 -8.302 14.884 1.00 95.69 117 ILE A O 1
ATOM 915 N N . TRP A 1 118 ? -4.464 -8.701 17.044 1.00 95.94 118 TRP A N 1
ATOM 916 C CA . TRP A 1 118 ? -3.168 -9.300 17.359 1.00 95.94 118 TRP A CA 1
ATOM 917 C C . TRP A 1 118 ? -2.890 -10.545 16.498 1.00 95.94 118 TRP A C 1
ATOM 919 O O . TRP A 1 118 ? -3.749 -11.411 16.336 1.00 95.94 118 TRP A O 1
ATOM 929 N N . ALA A 1 119 ? -1.682 -10.632 15.948 1.00 95.06 119 ALA A N 1
ATOM 930 C CA . ALA A 1 119 ? -1.165 -11.783 15.228 1.00 95.06 119 ALA A CA 1
ATOM 931 C C . ALA A 1 119 ? -0.066 -12.436 16.085 1.00 95.06 119 ALA A C 1
ATOM 933 O O . ALA A 1 119 ? 0.945 -11.780 16.351 1.00 95.06 119 ALA A O 1
ATOM 934 N N . PRO A 1 120 ? -0.243 -13.697 16.526 1.00 91.31 120 PRO A N 1
ATOM 935 C CA . PRO A 1 120 ? 0.746 -14.377 17.364 1.00 91.31 120 PRO A CA 1
ATOM 936 C C . PRO A 1 120 ? 2.054 -14.638 16.609 1.00 91.31 120 PRO A C 1
ATOM 938 O O . PRO A 1 120 ? 3.125 -14.662 17.210 1.00 91.31 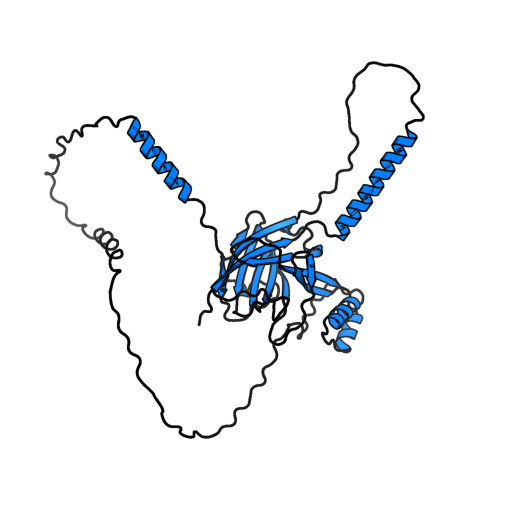120 PRO A O 1
ATOM 941 N N . GLU A 1 121 ? 1.964 -14.779 15.287 1.00 92.88 121 GLU A N 1
ATOM 942 C CA . GLU A 1 121 ? 3.095 -14.936 14.385 1.00 92.88 121 GLU A CA 1
ATOM 943 C C . GLU A 1 121 ? 3.064 -13.848 13.297 1.00 92.88 121 GLU A C 1
ATOM 945 O O . GLU A 1 121 ? 1.981 -13.378 12.921 1.00 92.88 121 GLU A O 1
ATOM 950 N N . PRO A 1 122 ? 4.231 -13.423 12.777 1.00 94.94 122 PRO A N 1
ATOM 951 C CA . PRO A 1 122 ? 4.298 -12.507 11.644 1.00 94.94 122 PRO A CA 1
ATOM 952 C C . PRO A 1 122 ? 3.530 -13.048 10.432 1.00 94.94 122 PRO A C 1
ATOM 954 O O . PRO A 1 122 ? 3.786 -14.166 9.991 1.00 94.94 122 PRO A O 1
ATOM 957 N N . VAL A 1 123 ? 2.634 -12.238 9.860 1.00 95.81 123 VAL A N 1
ATOM 958 C CA . VAL A 1 123 ? 1.893 -12.609 8.642 1.00 95.81 123 VAL A CA 1
ATOM 959 C C . VAL A 1 123 ? 2.864 -12.765 7.472 1.00 95.81 123 VAL A C 1
ATOM 961 O O . VAL A 1 123 ? 3.713 -11.892 7.241 1.00 95.81 123 VAL A O 1
ATOM 964 N N . ASN A 1 124 ? 2.729 -13.855 6.718 1.00 96.25 124 ASN A N 1
ATOM 965 C CA . ASN A 1 124 ? 3.538 -14.088 5.536 1.00 96.25 124 ASN A CA 1
ATOM 966 C C . ASN A 1 124 ? 3.029 -13.223 4.378 1.00 96.25 124 ASN A C 1
ATOM 968 O O . ASN A 1 124 ? 1.904 -13.368 3.926 1.00 96.25 124 ASN A O 1
ATOM 972 N N . ILE A 1 125 ? 3.867 -12.315 3.877 1.00 96.88 125 ILE A N 1
ATOM 973 C CA . ILE A 1 125 ? 3.496 -11.419 2.776 1.00 96.88 125 ILE A CA 1
ATOM 974 C C . ILE A 1 125 ? 3.777 -12.132 1.454 1.00 96.88 125 ILE A C 1
ATOM 976 O O . ILE A 1 125 ? 4.850 -11.953 0.872 1.00 96.88 125 ILE A O 1
ATOM 980 N N . ASP A 1 126 ? 2.830 -12.936 0.976 1.00 96.00 126 ASP A N 1
ATOM 981 C CA . ASP A 1 126 ? 2.966 -13.770 -0.228 1.00 96.00 126 ASP A CA 1
ATOM 982 C C . ASP A 1 126 ? 1.877 -13.518 -1.296 1.00 96.00 126 ASP A C 1
ATOM 984 O O . ASP A 1 126 ? 1.978 -13.991 -2.435 1.00 96.00 126 ASP A O 1
ATOM 988 N N . GLY A 1 127 ? 0.899 -12.668 -0.985 1.00 94.69 127 GLY A N 1
ATOM 989 C CA . GLY A 1 127 ? -0.252 -12.346 -1.820 1.00 94.69 127 GLY A CA 1
ATOM 990 C C . GLY A 1 127 ? -1.404 -13.346 -1.683 1.00 94.69 127 GLY A C 1
ATOM 991 O O . GLY A 1 127 ? -2.282 -13.365 -2.550 1.00 94.69 127 GLY A O 1
ATOM 992 N N . ASN A 1 128 ? -1.403 -14.188 -0.654 1.00 94.69 128 ASN A N 1
ATOM 993 C CA . ASN A 1 128 ? -2.442 -15.164 -0.355 1.00 94.69 128 ASN A CA 1
ATOM 994 C C . ASN A 1 128 ? -3.246 -14.730 0.880 1.00 94.69 128 ASN A C 1
ATOM 996 O O . ASN A 1 128 ? -2.770 -13.990 1.720 1.00 94.69 128 ASN A O 1
ATOM 1000 N N . ASN A 1 129 ? -4.495 -15.168 1.005 1.00 92.94 129 ASN A N 1
ATOM 1001 C CA . ASN A 1 129 ? -5.341 -14.835 2.151 1.00 92.94 129 ASN A CA 1
ATOM 1002 C C . ASN A 1 129 ? -5.426 -15.960 3.199 1.00 92.94 129 ASN A C 1
ATOM 1004 O O . ASN A 1 129 ? -6.243 -15.862 4.113 1.00 92.94 129 ASN A O 1
ATOM 1008 N N . ASN A 1 130 ? -4.606 -17.010 3.084 1.00 94.06 130 ASN A N 1
ATOM 1009 C CA . ASN A 1 130 ? -4.615 -18.152 4.005 1.00 94.06 130 ASN A CA 1
ATOM 1010 C C . ASN A 1 130 ? -4.374 -17.739 5.462 1.00 94.06 130 ASN A C 1
ATOM 1012 O O . ASN A 1 130 ? -5.073 -18.215 6.349 1.00 94.06 130 ASN A O 1
ATOM 1016 N N . ASP A 1 131 ? -3.463 -16.794 5.700 1.00 92.88 131 ASP A N 1
ATOM 1017 C CA . ASP A 1 131 ? -3.163 -16.319 7.053 1.00 92.88 131 ASP A CA 1
ATOM 1018 C C . ASP A 1 131 ? -4.320 -15.510 7.665 1.00 92.88 131 ASP A C 1
ATOM 1020 O O . ASP A 1 131 ? -4.295 -15.190 8.848 1.00 92.88 131 ASP A O 1
ATOM 1024 N N . TRP A 1 132 ? -5.361 -15.178 6.894 1.00 94.75 132 TRP A N 1
ATOM 1025 C CA . TRP A 1 132 ? -6.417 -14.235 7.272 1.00 94.75 132 TRP A CA 1
ATOM 1026 C C . TRP A 1 132 ? -7.783 -14.883 7.518 1.00 94.75 132 TRP A C 1
ATOM 1028 O O . TRP A 1 132 ? -8.751 -14.166 7.767 1.00 94.75 132 TRP A O 1
ATOM 1038 N N . THR A 1 133 ? -7.887 -16.214 7.469 1.00 88.38 133 THR A N 1
ATOM 1039 C CA . THR A 1 133 ? -9.161 -16.962 7.515 1.00 88.38 133 THR A CA 1
ATOM 1040 C C . THR A 1 133 ? -10.009 -16.707 8.761 1.00 88.38 133 THR A C 1
ATOM 1042 O O . THR A 1 133 ? -11.230 -16.827 8.704 1.00 88.38 133 THR A O 1
ATOM 1045 N N . GLU A 1 134 ? -9.388 -16.333 9.877 1.00 86.75 134 GLU A N 1
ATOM 1046 C CA . GLU A 1 134 ? -10.069 -16.068 11.152 1.00 86.75 134 GLU A CA 1
ATOM 1047 C C . GLU A 1 134 ? -10.445 -14.591 11.348 1.00 86.75 134 GLU A C 1
ATOM 1049 O O . GLU A 1 134 ? -11.076 -14.228 12.340 1.00 86.75 134 GLU A O 1
ATOM 1054 N N . VAL A 1 135 ? -10.063 -13.711 10.417 1.00 90.56 135 VAL A N 1
ATOM 1055 C CA . VAL A 1 135 ? -10.337 -12.275 10.523 1.00 90.56 135 VAL A CA 1
ATOM 1056 C C . VAL A 1 135 ? -11.601 -11.919 9.758 1.00 90.56 135 VAL A C 1
ATOM 1058 O O . VAL A 1 135 ? -11.702 -12.127 8.550 1.00 90.56 135 VAL A O 1
ATOM 1061 N N . ALA A 1 136 ? -12.552 -11.292 10.450 1.00 92.81 136 ALA A N 1
ATOM 1062 C CA . ALA A 1 136 ? -13.713 -10.704 9.800 1.00 92.81 136 ALA A CA 1
ATOM 1063 C C . ALA A 1 136 ? -13.276 -9.587 8.835 1.00 92.81 136 ALA A C 1
ATOM 1065 O O . ALA A 1 136 ? -12.740 -8.554 9.250 1.00 92.81 136 ALA A O 1
ATOM 1066 N N . LEU A 1 137 ? -13.527 -9.788 7.541 1.00 96.69 137 LEU A N 1
ATOM 1067 C CA . LEU A 1 137 ? -13.240 -8.786 6.521 1.00 96.69 137 LEU A CA 1
ATOM 1068 C C . LEU A 1 137 ? -14.244 -7.632 6.595 1.00 96.69 137 LEU A C 1
ATOM 1070 O O . LEU A 1 137 ? -15.438 -7.811 6.841 1.00 96.69 137 LEU A O 1
ATOM 1074 N N . ASN A 1 138 ? -13.751 -6.424 6.352 1.00 97.50 138 ASN A N 1
ATOM 1075 C CA . ASN A 1 138 ? -14.570 -5.234 6.174 1.00 97.50 138 ASN A CA 1
ATOM 1076 C C . ASN A 1 138 ? -14.729 -4.952 4.685 1.00 97.50 138 ASN A C 1
ATOM 1078 O O . ASN A 1 138 ? -13.764 -5.087 3.947 1.00 97.50 138 ASN A O 1
ATOM 1082 N N . THR A 1 139 ? -15.908 -4.497 4.261 1.00 97.50 139 THR A N 1
ATOM 1083 C CA . THR A 1 139 ? -16.191 -4.231 2.844 1.00 97.50 139 THR A CA 1
ATOM 1084 C C . THR A 1 139 ? -16.456 -2.748 2.600 1.00 97.50 139 THR A C 1
ATOM 1086 O O . THR A 1 139 ? -17.408 -2.183 3.146 1.00 97.50 139 THR A O 1
ATOM 1089 N N . GLU A 1 140 ? -15.678 -2.132 1.711 1.00 97.31 140 GLU A N 1
ATOM 1090 C CA . GLU A 1 140 ? -16.008 -0.846 1.093 1.00 97.31 140 GLU A CA 1
ATOM 1091 C C . GLU A 1 140 ? -16.885 -1.104 -0.137 1.00 97.31 140 GLU A C 1
ATOM 1093 O O . GLU A 1 140 ? -16.409 -1.366 -1.246 1.00 97.31 140 GLU A O 1
ATOM 1098 N N . LYS A 1 141 ? -18.204 -1.065 0.077 1.00 95.56 141 LYS A N 1
ATOM 1099 C CA . LYS A 1 141 ? -19.206 -1.489 -0.913 1.00 95.56 141 LYS A CA 1
ATOM 1100 C C . LYS A 1 141 ? -19.129 -0.697 -2.216 1.00 95.56 141 LYS A C 1
ATOM 1102 O O . LYS A 1 141 ? -19.324 -1.274 -3.282 1.00 95.56 141 LYS A O 1
ATOM 1107 N N . ASN A 1 142 ? -18.811 0.598 -2.150 1.00 96.25 142 ASN A N 1
ATOM 1108 C CA . ASN A 1 142 ? -18.774 1.452 -3.341 1.00 96.25 142 ASN A CA 1
ATOM 1109 C C . ASN A 1 142 ? -17.628 1.092 -4.290 1.00 96.25 142 ASN A C 1
ATOM 1111 O O . ASN A 1 142 ? -17.673 1.434 -5.471 1.00 96.25 142 ASN A O 1
ATOM 1115 N N . LEU A 1 143 ? -16.607 0.413 -3.766 1.00 97.00 143 LEU A N 1
ATOM 1116 C CA . LEU A 1 143 ? -15.400 0.040 -4.490 1.00 97.00 143 LEU A CA 1
ATOM 1117 C C . LEU A 1 143 ? -15.223 -1.479 -4.590 1.00 97.00 143 LEU A C 1
ATOM 1119 O O . LEU A 1 143 ? -14.209 -1.919 -5.116 1.00 97.00 143 LEU A O 1
ATOM 1123 N N . ALA A 1 144 ? -16.186 -2.273 -4.100 1.00 97.38 144 ALA A N 1
ATOM 1124 C CA . ALA A 1 144 ? -16.107 -3.734 -4.032 1.00 97.38 144 ALA A CA 1
ATOM 1125 C C . ALA A 1 144 ? -14.741 -4.224 -3.510 1.00 97.38 144 ALA A C 1
ATOM 1127 O O . ALA A 1 144 ? -14.103 -5.089 -4.115 1.00 97.38 144 ALA A O 1
ATOM 1128 N N . ILE A 1 145 ? -14.281 -3.619 -2.413 1.00 98.25 145 ILE A N 1
ATOM 1129 C CA . ILE A 1 145 ? -13.002 -3.943 -1.782 1.00 98.25 145 ILE A CA 1
ATOM 1130 C C . ILE A 1 145 ? -13.257 -4.531 -0.410 1.00 98.25 145 ILE A C 1
ATOM 1132 O O . ILE A 1 145 ? -13.936 -3.900 0.400 1.00 98.25 145 ILE A O 1
ATOM 1136 N N . ASP A 1 146 ? -12.660 -5.688 -0.154 1.00 98.19 146 ASP A N 1
ATOM 1137 C CA . ASP A 1 146 ? -12.573 -6.248 1.187 1.00 98.19 146 ASP A CA 1
ATOM 1138 C C . ASP A 1 146 ? -11.205 -5.956 1.793 1.00 98.19 146 ASP A C 1
ATOM 1140 O O . ASP A 1 146 ? -10.190 -5.951 1.098 1.00 98.19 146 ASP A O 1
ATOM 1144 N N . TYR A 1 147 ? -11.164 -5.685 3.091 1.00 98.44 147 TYR A N 1
ATOM 1145 C CA . TYR A 1 147 ? -9.929 -5.345 3.776 1.00 98.44 147 TYR A CA 1
ATOM 1146 C C . TYR A 1 147 ? -9.957 -5.729 5.255 1.00 98.44 147 TYR A C 1
ATOM 1148 O O . TYR A 1 147 ? -11.009 -5.778 5.900 1.00 98.44 147 TYR A O 1
ATOM 1156 N N . ALA A 1 148 ? -8.773 -5.987 5.800 1.00 98.12 148 ALA A N 1
ATOM 1157 C CA . ALA A 1 148 ? -8.574 -6.357 7.194 1.00 98.12 148 ALA A CA 1
ATOM 1158 C C . ALA A 1 148 ? -7.204 -5.899 7.698 1.00 98.12 148 ALA A C 1
ATOM 1160 O O . ALA A 1 148 ? -6.308 -5.587 6.910 1.00 98.12 148 ALA A O 1
ATOM 1161 N N . PHE A 1 149 ? -7.057 -5.861 9.021 1.00 98.06 149 PHE A N 1
ATOM 1162 C CA . PHE A 1 149 ? -5.845 -5.409 9.690 1.00 98.06 149 PHE A CA 1
ATOM 1163 C C . PHE A 1 149 ? -5.422 -6.401 10.767 1.00 98.06 149 PHE A C 1
ATOM 1165 O O . PHE A 1 149 ? -6.254 -6.898 11.528 1.00 98.06 149 PHE A O 1
ATOM 1172 N N . ARG A 1 150 ? -4.116 -6.638 10.852 1.00 97.62 150 ARG A N 1
ATOM 1173 C CA . ARG A 1 150 ? -3.474 -7.404 11.922 1.00 97.62 150 ARG A CA 1
ATOM 1174 C C . ARG A 1 150 ? -2.222 -6.689 12.410 1.00 97.62 150 ARG A C 1
ATOM 1176 O O . ARG A 1 150 ? -1.688 -5.855 11.688 1.00 97.62 150 ARG A O 1
ATOM 1183 N N . HIS A 1 151 ? -1.725 -7.004 13.598 1.00 97.50 151 HIS A N 1
ATOM 1184 C CA . HIS A 1 151 ? -0.411 -6.531 14.043 1.00 97.50 151 HIS A CA 1
ATOM 1185 C C . HIS A 1 151 ? 0.271 -7.526 14.979 1.00 97.50 151 HIS A C 1
ATOM 1187 O O . HIS A 1 151 ? -0.399 -8.214 15.733 1.00 97.50 151 HIS A O 1
ATOM 1193 N N . ASP A 1 152 ? 1.600 -7.546 14.978 1.00 96.25 152 ASP A N 1
ATOM 1194 C CA . ASP A 1 152 ? 2.429 -8.343 15.907 1.00 96.25 152 ASP A CA 1
ATOM 1195 C C . ASP A 1 152 ? 3.170 -7.452 16.929 1.00 96.25 152 ASP A C 1
ATOM 1197 O O . ASP A 1 152 ? 4.178 -7.835 17.523 1.00 96.25 152 ASP A O 1
ATOM 1201 N N . GLY A 1 153 ? 2.733 -6.195 17.060 1.00 95.31 153 GLY A N 1
ATOM 1202 C CA . GLY A 1 153 ? 3.352 -5.183 17.923 1.00 95.31 153 GLY A CA 1
ATOM 1203 C C . GLY A 1 153 ? 4.592 -4.512 17.323 1.00 95.31 153 GLY A C 1
ATOM 1204 O O . GLY A 1 153 ? 4.960 -3.428 17.767 1.00 95.31 153 GLY A O 1
ATOM 1205 N N . ARG A 1 154 ? 5.194 -5.084 16.273 1.00 95.81 154 ARG A N 1
ATOM 1206 C CA . ARG A 1 154 ? 6.311 -4.483 15.518 1.00 95.81 154 ARG A CA 1
ATOM 1207 C C . ARG A 1 154 ? 5.876 -3.977 14.148 1.00 95.81 154 ARG A C 1
ATOM 1209 O O . ARG A 1 154 ? 6.401 -2.979 13.659 1.00 95.81 154 ARG A O 1
ATOM 1216 N N . ASN A 1 155 ? 4.910 -4.651 13.540 1.00 97.62 155 ASN A N 1
ATOM 1217 C CA . ASN A 1 155 ? 4.393 -4.391 12.212 1.00 97.62 155 ASN A CA 1
ATOM 1218 C C . ASN A 1 155 ? 2.866 -4.355 12.233 1.00 97.62 155 ASN A C 1
ATOM 1220 O O . ASN A 1 155 ? 2.213 -5.141 12.917 1.00 97.62 155 ASN A O 1
ATOM 1224 N N . LEU A 1 156 ? 2.313 -3.465 11.420 1.00 98.25 156 LEU A N 1
ATOM 1225 C CA . LEU A 1 156 ? 0.932 -3.480 10.976 1.00 98.25 156 LEU A CA 1
ATOM 1226 C C . LEU A 1 156 ? 0.858 -4.239 9.649 1.00 98.25 156 LEU A C 1
ATOM 1228 O O . LEU A 1 156 ? 1.548 -3.908 8.682 1.00 98.25 156 LEU A O 1
ATOM 1232 N N . TYR A 1 157 ? -0.014 -5.231 9.606 1.00 98.44 157 TYR A N 1
ATOM 1233 C CA . TYR A 1 157 ? -0.339 -6.016 8.431 1.00 98.44 157 TYR A CA 1
ATOM 1234 C C . TYR A 1 157 ? -1.679 -5.560 7.868 1.00 98.44 157 TYR A C 1
ATOM 1236 O O . TYR A 1 157 ? -2.634 -5.335 8.616 1.00 98.44 157 TYR A O 1
ATOM 1244 N N . ILE A 1 158 ? -1.759 -5.433 6.547 1.00 98.56 158 ILE A N 1
ATOM 1245 C CA . ILE A 1 158 ? -2.968 -4.979 5.857 1.00 98.56 158 ILE A CA 1
ATOM 1246 C C . ILE A 1 158 ? -3.288 -5.964 4.740 1.00 98.56 158 ILE A C 1
ATOM 1248 O O . ILE A 1 158 ? -2.461 -6.173 3.852 1.00 98.56 158 ILE A O 1
ATOM 1252 N N . LEU A 1 159 ? -4.500 -6.513 4.765 1.00 98.56 159 LEU A N 1
ATOM 1253 C CA . LEU A 1 159 ? -5.082 -7.262 3.657 1.00 98.56 159 LEU A CA 1
ATOM 1254 C C . LEU A 1 159 ? -5.999 -6.337 2.869 1.00 98.56 159 LEU A C 1
ATOM 1256 O O . LEU A 1 159 ? -6.829 -5.641 3.455 1.00 98.56 159 LEU A O 1
ATOM 1260 N N . PHE A 1 160 ? -5.868 -6.340 1.548 1.00 98.38 160 PHE A N 1
ATOM 1261 C CA . PHE A 1 160 ? -6.663 -5.502 0.661 1.00 98.38 160 PHE A CA 1
ATOM 1262 C C . PHE A 1 160 ? -7.011 -6.268 -0.616 1.00 98.38 160 PHE A C 1
ATOM 1264 O O . PHE A 1 160 ? -6.145 -6.578 -1.435 1.00 98.38 160 PHE A O 1
ATOM 1271 N N . ILE A 1 161 ? -8.287 -6.585 -0.795 1.00 98.25 161 ILE A N 1
ATOM 1272 C CA . ILE A 1 161 ? -8.781 -7.466 -1.848 1.00 98.25 161 ILE A CA 1
ATOM 1273 C C . ILE A 1 161 ? -9.685 -6.674 -2.781 1.00 98.25 161 ILE A C 1
ATOM 1275 O O . ILE A 1 161 ? -10.735 -6.181 -2.381 1.00 98.25 161 ILE A O 1
ATOM 1279 N N . PHE A 1 162 ? -9.307 -6.596 -4.053 1.00 98.12 162 PHE A N 1
ATOM 1280 C CA . PHE A 1 162 ? -10.194 -6.116 -5.105 1.00 98.12 162 PHE A CA 1
ATOM 1281 C C . PHE A 1 162 ? -11.084 -7.262 -5.574 1.00 98.12 162 PHE A C 1
ATOM 1283 O O . PHE A 1 162 ? -10.579 -8.196 -6.196 1.00 98.12 162 PHE A O 1
ATOM 1290 N N . ASN A 1 163 ? -12.393 -7.171 -5.338 1.00 97.75 163 ASN A N 1
ATOM 1291 C CA . ASN A 1 163 ? -13.354 -8.174 -5.810 1.00 97.75 163 ASN A CA 1
ATOM 1292 C C . ASN A 1 163 ? -13.902 -7.876 -7.211 1.00 97.75 163 ASN A C 1
ATOM 1294 O O . ASN A 1 163 ? -14.445 -8.762 -7.868 1.00 97.75 163 ASN A O 1
ATOM 1298 N N . ASP A 1 164 ? -13.743 -6.640 -7.691 1.00 96.00 164 ASP A N 1
ATOM 1299 C CA . ASP A 1 164 ? -14.139 -6.234 -9.039 1.00 96.00 164 ASP A CA 1
ATOM 1300 C C . ASP A 1 164 ? -12.957 -5.567 -9.777 1.00 96.00 164 ASP A C 1
ATOM 1302 O O . ASP A 1 164 ? -12.503 -4.484 -9.380 1.00 96.00 164 ASP A O 1
ATOM 1306 N N . PRO A 1 165 ? -12.458 -6.172 -10.876 1.00 92.75 165 PRO A N 1
ATOM 1307 C CA . PRO A 1 165 ? -11.340 -5.643 -11.655 1.00 92.75 165 PRO A CA 1
ATOM 1308 C C . PRO A 1 165 ? -11.532 -4.215 -12.180 1.00 92.75 165 PRO A C 1
ATOM 1310 O O . PRO A 1 165 ? -10.538 -3.540 -12.452 1.00 92.75 165 PRO A O 1
ATOM 1313 N N . LYS A 1 166 ? -12.771 -3.709 -12.299 1.00 93.81 166 LYS A N 1
ATOM 1314 C CA . LYS A 1 166 ? -13.024 -2.334 -12.775 1.00 93.81 166 LYS A CA 1
ATOM 1315 C C . LYS A 1 166 ? -12.419 -1.257 -11.865 1.00 93.81 166 LYS A C 1
ATOM 1317 O O . LYS A 1 166 ? -12.195 -0.126 -12.304 1.00 93.81 166 LYS A O 1
ATOM 1322 N N . PHE A 1 167 ? -12.148 -1.595 -10.603 1.00 95.12 167 PHE A N 1
ATOM 1323 C CA . PHE A 1 167 ? -11.552 -0.680 -9.634 1.00 95.12 167 PHE A CA 1
ATOM 1324 C C . PHE A 1 167 ? -10.024 -0.692 -9.635 1.00 95.12 167 PHE A C 1
ATOM 1326 O O . PHE A 1 167 ? -9.429 0.153 -8.974 1.00 95.12 167 PHE A O 1
ATOM 1333 N N . LEU A 1 168 ? -9.367 -1.560 -10.412 1.00 92.38 168 LEU A N 1
ATOM 1334 C CA . LEU A 1 168 ? -7.903 -1.558 -10.505 1.00 92.38 168 LEU A CA 1
ATOM 1335 C C . LEU A 1 168 ? -7.369 -0.266 -11.151 1.00 92.38 168 LEU A C 1
ATOM 1337 O O . LEU A 1 168 ? -6.302 0.201 -10.766 1.00 92.38 168 LEU A O 1
ATOM 1341 N N . SER A 1 169 ? -8.114 0.372 -12.067 1.00 91.38 169 SER A N 1
ATOM 1342 C CA . SER A 1 169 ? -7.665 1.584 -12.787 1.00 91.38 169 SER A CA 1
ATOM 1343 C C . SER A 1 169 ? -6.207 1.443 -13.273 1.00 91.38 169 SER A C 1
ATOM 1345 O O . SER A 1 169 ? -5.826 0.402 -13.803 1.00 91.38 169 SER A O 1
ATOM 1347 N N . THR A 1 170 ? -5.385 2.468 -13.067 1.00 92.25 170 THR A N 1
ATOM 1348 C CA . THR A 1 170 ? -3.946 2.534 -13.349 1.00 92.25 170 THR A CA 1
ATOM 1349 C C . THR A 1 170 ? -3.083 2.115 -12.151 1.00 92.25 170 THR A C 1
ATOM 1351 O O . THR A 1 170 ? -1.942 2.548 -12.044 1.00 92.25 170 THR A O 1
ATOM 1354 N N . ILE A 1 171 ? -3.573 1.265 -11.233 1.00 95.25 171 ILE A N 1
ATOM 1355 C CA . ILE A 1 171 ? -2.826 0.856 -10.020 1.00 95.25 171 ILE A CA 1
ATOM 1356 C C . ILE A 1 171 ? -1.451 0.242 -10.317 1.00 95.25 171 ILE A C 1
ATOM 1358 O O . ILE A 1 171 ? -0.538 0.374 -9.509 1.00 95.25 171 ILE A O 1
ATOM 1362 N N . ASN A 1 172 ? -1.277 -0.408 -11.472 1.00 92.56 172 ASN A N 1
ATOM 1363 C CA . ASN A 1 172 ? 0.027 -0.939 -11.877 1.00 92.56 172 ASN A CA 1
ATOM 1364 C C . ASN A 1 172 ? 1.046 0.174 -12.164 1.00 92.56 172 ASN A C 1
ATOM 1366 O O . ASN A 1 172 ? 2.231 -0.033 -11.927 1.00 92.56 172 ASN A O 1
ATOM 1370 N N . ASP A 1 173 ? 0.583 1.340 -12.618 1.00 91.50 173 ASP A N 1
ATOM 1371 C CA . ASP A 1 173 ? 1.427 2.486 -12.965 1.00 91.50 173 ASP A CA 1
ATOM 1372 C C . ASP A 1 173 ? 1.563 3.460 -11.785 1.00 91.50 173 ASP A C 1
ATOM 1374 O O . ASP A 1 173 ? 2.639 3.990 -11.520 1.00 91.50 173 ASP A O 1
ATOM 1378 N N . THR A 1 174 ? 0.475 3.701 -11.044 1.00 94.25 174 THR A N 1
ATOM 1379 C CA . THR A 1 174 ? 0.455 4.649 -9.917 1.00 94.25 174 THR A CA 1
ATOM 1380 C C . THR A 1 174 ? 0.895 4.029 -8.596 1.00 94.25 174 THR A C 1
ATOM 1382 O O . THR A 1 174 ? 1.239 4.755 -7.661 1.00 94.25 174 THR A O 1
ATOM 1385 N N . GLY A 1 175 ? 0.819 2.703 -8.486 1.00 96.12 175 GLY A N 1
ATOM 1386 C CA . GLY A 1 175 ? 0.859 1.998 -7.213 1.00 96.12 175 GLY A CA 1
ATOM 1387 C C . GLY A 1 175 ? -0.360 2.271 -6.336 1.00 96.12 175 GLY A C 1
ATOM 1388 O O . GLY A 1 175 ? -1.325 2.931 -6.743 1.00 96.12 175 GLY A O 1
ATOM 1389 N N . LEU A 1 176 ? -0.273 1.769 -5.107 1.00 98.06 176 LEU A N 1
ATOM 1390 C CA . LEU A 1 176 ? -1.218 2.014 -4.024 1.00 98.06 176 LEU A CA 1
ATOM 1391 C C . LEU A 1 176 ? -0.493 2.768 -2.909 1.00 98.06 176 LEU A C 1
ATOM 1393 O O . LEU A 1 176 ? 0.540 2.320 -2.420 1.00 98.06 176 LEU A O 1
ATOM 1397 N N . THR A 1 177 ? -1.008 3.937 -2.535 1.00 98.06 177 THR A N 1
ATOM 1398 C CA . THR A 1 177 ? -0.481 4.735 -1.422 1.00 98.06 177 THR A CA 1
ATOM 1399 C C . THR A 1 177 ? -1.364 4.552 -0.196 1.00 98.06 177 THR A C 1
ATOM 1401 O O . THR A 1 177 ? -2.576 4.751 -0.274 1.00 98.06 177 THR A O 1
ATOM 1404 N N . ILE A 1 178 ? -0.746 4.192 0.927 1.00 98.50 178 ILE A N 1
ATOM 1405 C CA . ILE A 1 178 ? -1.391 4.061 2.232 1.00 98.50 178 ILE A CA 1
ATOM 1406 C C . ILE A 1 178 ? -0.920 5.217 3.107 1.00 98.50 178 ILE A C 1
ATOM 1408 O O . ILE A 1 178 ? 0.263 5.321 3.417 1.00 98.50 178 ILE A O 1
ATOM 1412 N N . TYR A 1 179 ? -1.835 6.105 3.471 1.00 98.25 179 TYR A N 1
ATOM 1413 C CA . TYR A 1 179 ? -1.594 7.244 4.348 1.00 98.25 179 TYR A CA 1
ATOM 1414 C C . TYR A 1 179 ? -1.933 6.893 5.789 1.00 98.25 179 TYR A C 1
ATOM 1416 O O . TYR A 1 179 ? -2.944 6.238 6.040 1.00 98.25 179 TYR A O 1
ATOM 1424 N N . PHE A 1 180 ? -1.132 7.397 6.724 1.00 97.69 180 PHE A N 1
ATOM 1425 C CA . PHE A 1 180 ? -1.331 7.203 8.156 1.00 97.69 180 PHE A CA 1
ATOM 1426 C C . PHE A 1 180 ? -1.406 8.564 8.837 1.00 97.69 180 PHE A C 1
ATOM 1428 O O . PHE A 1 180 ? -0.535 9.414 8.646 1.00 97.69 180 PHE A O 1
ATOM 1435 N N . SER A 1 181 ? -2.455 8.790 9.625 1.00 96.94 181 SER A N 1
ATOM 1436 C CA . SER A 1 181 ? -2.617 10.031 10.381 1.00 96.94 181 SER A CA 1
ATOM 1437 C C . SER A 1 181 ? -3.248 9.778 11.750 1.00 96.94 181 SER A C 1
ATOM 1439 O O . SER A 1 181 ? -3.953 8.784 11.922 1.00 96.94 181 SER A O 1
ATOM 1441 N N . PRO A 1 182 ? -3.053 10.671 12.736 1.00 95.19 182 PRO A N 1
ATOM 1442 C CA . PRO A 1 182 ? -3.744 10.568 14.020 1.00 95.19 182 PRO A CA 1
ATOM 1443 C C . PRO A 1 182 ? -5.270 10.539 13.845 1.00 95.19 182 PRO A C 1
ATOM 1445 O O . PRO A 1 182 ? -5.805 11.193 12.945 1.00 95.19 182 PRO A O 1
ATOM 1448 N N . ALA A 1 183 ? -5.993 9.855 14.738 1.00 93.19 183 ALA A N 1
ATOM 1449 C CA . ALA A 1 183 ? -7.454 9.715 14.654 1.00 93.19 183 ALA A CA 1
ATOM 1450 C C . ALA A 1 183 ? -8.232 11.049 14.642 1.00 93.19 183 ALA A C 1
ATOM 1452 O O . ALA A 1 183 ? -9.378 11.109 14.182 1.00 93.19 183 ALA A O 1
ATOM 1453 N N . THR A 1 184 ? -7.607 12.138 15.098 1.00 90.38 184 THR A N 1
ATOM 1454 C CA . THR A 1 184 ? -8.199 13.480 15.164 1.00 90.38 184 THR A CA 1
ATOM 1455 C C . THR A 1 184 ? -8.459 14.092 13.786 1.00 90.38 184 THR A C 1
ATOM 1457 O O . THR A 1 184 ? -9.450 14.802 13.611 1.00 90.38 184 THR A O 1
ATOM 1460 N N . LYS A 1 185 ? -7.638 13.791 12.769 1.00 93.00 185 LYS A N 1
ATOM 1461 C CA . LYS A 1 185 ? -7.763 14.391 11.429 1.00 93.00 185 LYS A CA 1
ATOM 1462 C C . LYS A 1 185 ? -7.387 13.422 10.311 1.00 93.00 185 LYS A C 1
ATOM 1464 O O . LYS A 1 185 ? -6.557 12.544 10.488 1.00 93.00 185 LYS A O 1
ATOM 1469 N N . LYS A 1 186 ? -7.995 13.595 9.132 1.00 94.69 186 LYS A N 1
ATOM 1470 C CA . LYS A 1 186 ? -7.507 12.963 7.893 1.00 94.69 186 LYS A CA 1
ATOM 1471 C C . LYS A 1 186 ? -6.377 13.839 7.358 1.00 94.69 186 LYS A C 1
ATOM 1473 O O . LYS A 1 186 ? -6.631 15.008 7.071 1.00 94.69 186 LYS A O 1
ATOM 1478 N N . SER A 1 187 ? -5.163 13.317 7.225 1.00 94.75 187 SER A N 1
ATOM 1479 C CA . SER A 1 187 ? -4.079 14.047 6.560 1.00 94.75 187 SER A CA 1
ATOM 1480 C C . SER A 1 187 ? -3.208 13.129 5.716 1.00 94.75 187 SER A C 1
ATOM 1482 O O . SER A 1 187 ? -3.029 11.959 6.024 1.00 94.75 187 SER A O 1
ATOM 1484 N N . LYS A 1 188 ? -2.670 13.677 4.625 1.00 95.81 188 LYS A N 1
ATOM 1485 C CA . LYS A 1 188 ? -1.736 12.992 3.718 1.00 95.81 188 LYS A CA 1
ATOM 1486 C C . LYS A 1 188 ? -0.296 13.431 3.987 1.00 95.81 188 LYS A C 1
ATOM 1488 O O . LYS A 1 188 ? 0.503 13.541 3.066 1.00 95.81 188 LYS A O 1
ATOM 1493 N N . ASP A 1 189 ? -0.009 13.754 5.248 1.00 94.50 189 ASP A N 1
ATOM 1494 C CA . ASP A 1 189 ? 1.298 14.266 5.669 1.00 94.50 189 ASP A CA 1
ATOM 1495 C C . ASP A 1 189 ? 2.370 13.166 5.620 1.00 94.50 189 ASP A C 1
ATOM 1497 O O . ASP A 1 189 ? 3.545 13.459 5.420 1.00 94.50 189 ASP A O 1
ATOM 1501 N N . PHE A 1 190 ? 1.946 11.910 5.776 1.00 95.69 190 PHE A N 1
ATOM 1502 C CA . PHE A 1 190 ? 2.800 10.737 5.732 1.00 95.69 190 PHE A CA 1
ATOM 1503 C C . PHE A 1 190 ? 2.058 9.553 5.104 1.00 95.69 190 PHE A C 1
ATOM 1505 O O . PHE A 1 190 ? 0.917 9.250 5.467 1.00 95.69 190 PHE A O 1
ATOM 1512 N N . GLY A 1 191 ? 2.708 8.867 4.171 1.00 96.94 191 GLY A N 1
ATOM 1513 C CA . GLY A 1 191 ? 2.212 7.625 3.600 1.00 96.94 191 GLY A CA 1
ATOM 1514 C C . GLY A 1 191 ? 3.314 6.761 3.009 1.00 96.94 191 GLY A C 1
ATOM 1515 O O . GLY A 1 191 ? 4.448 7.196 2.839 1.00 96.94 191 GLY A O 1
ATOM 1516 N N . LEU A 1 192 ? 2.961 5.530 2.671 1.00 97.44 192 LEU A N 1
ATOM 1517 C CA . LEU A 1 192 ? 3.819 4.573 1.986 1.00 97.44 192 LEU A CA 1
ATOM 1518 C C . LEU A 1 192 ? 3.189 4.245 0.639 1.00 97.44 192 LEU A C 1
ATOM 1520 O O . LEU A 1 192 ? 2.030 3.835 0.581 1.00 97.44 192 LEU A O 1
ATOM 1524 N N . ARG A 1 193 ? 3.929 4.444 -0.452 1.00 97.56 193 ARG A N 1
ATOM 1525 C CA . ARG A 1 193 ? 3.496 4.071 -1.798 1.00 97.56 193 ARG A CA 1
ATOM 1526 C C . ARG A 1 193 ? 4.159 2.773 -2.214 1.00 97.56 193 ARG A C 1
ATOM 1528 O O . ARG A 1 193 ? 5.378 2.691 -2.300 1.00 97.56 193 ARG A O 1
ATOM 1535 N N . PHE A 1 194 ? 3.324 1.798 -2.527 1.00 97.38 194 PHE A N 1
ATOM 1536 C CA . PHE A 1 194 ? 3.709 0.471 -2.966 1.00 97.38 194 PHE A CA 1
ATOM 1537 C C . PHE A 1 194 ? 3.517 0.365 -4.477 1.00 97.38 194 PHE A C 1
ATOM 1539 O O . PHE A 1 194 ? 2.400 0.523 -4.979 1.00 97.38 194 PHE A O 1
ATOM 1546 N N . THR A 1 195 ? 4.602 0.128 -5.212 1.00 95.75 195 THR A N 1
ATOM 1547 C CA . THR A 1 195 ? 4.587 0.005 -6.677 1.00 95.75 195 THR A CA 1
ATOM 1548 C C . THR A 1 195 ? 5.177 -1.326 -7.116 1.00 95.75 195 THR A C 1
ATOM 1550 O O . THR A 1 195 ? 6.119 -1.839 -6.512 1.00 95.75 195 THR A O 1
ATOM 1553 N N . ARG A 1 196 ? 4.592 -1.910 -8.164 1.00 94.62 196 ARG A N 1
ATOM 1554 C CA . ARG A 1 196 ? 5.052 -3.164 -8.762 1.00 94.62 196 ARG A CA 1
ATOM 1555 C C . ARG A 1 196 ? 5.550 -2.866 -10.164 1.00 94.62 196 ARG A C 1
ATOM 1557 O O . ARG A 1 196 ? 4.766 -2.425 -10.998 1.00 94.62 196 ARG A O 1
ATOM 1564 N N . LYS A 1 197 ? 6.823 -3.139 -10.429 1.00 92.25 197 LYS A N 1
ATOM 1565 C CA . LYS A 1 197 ? 7.459 -2.883 -11.724 1.00 92.25 197 LYS A CA 1
ATOM 1566 C C . LYS A 1 197 ? 7.817 -4.199 -12.402 1.00 92.25 197 LYS A C 1
ATOM 1568 O O . LYS A 1 197 ? 8.219 -5.151 -11.740 1.00 92.25 197 LYS A O 1
ATOM 1573 N N . ASN A 1 198 ? 7.666 -4.238 -13.723 1.00 92.62 198 ASN A N 1
ATOM 1574 C CA . ASN A 1 198 ? 8.251 -5.285 -14.553 1.00 92.62 198 ASN A CA 1
ATOM 1575 C C . ASN A 1 198 ? 9.607 -4.783 -15.038 1.00 92.62 198 ASN A C 1
ATOM 1577 O O . ASN A 1 198 ? 9.652 -3.829 -15.811 1.00 92.62 198 ASN A O 1
ATOM 1581 N N . VAL A 1 199 ? 10.682 -5.418 -14.590 1.00 93.19 199 VAL A N 1
ATOM 1582 C CA . VAL A 1 199 ? 12.060 -5.027 -14.906 1.00 93.19 199 VAL A CA 1
ATOM 1583 C C . VAL A 1 199 ? 12.781 -6.162 -15.627 1.00 93.19 199 VAL A C 1
ATOM 1585 O O . VAL A 1 199 ? 12.423 -7.331 -15.487 1.00 93.19 199 VAL A O 1
ATOM 1588 N N . THR A 1 200 ? 13.756 -5.825 -16.457 1.00 94.75 200 THR A N 1
ATOM 1589 C CA . THR A 1 200 ? 14.708 -6.784 -17.041 1.00 94.75 200 THR A CA 1
ATOM 1590 C C . THR A 1 200 ? 15.696 -7.292 -15.987 1.00 94.75 200 THR A C 1
ATOM 1592 O O . THR A 1 200 ? 15.753 -6.758 -14.879 1.00 94.75 200 THR A O 1
ATOM 1595 N N . GLY A 1 201 ? 16.487 -8.315 -16.324 1.00 92.75 201 GLY A N 1
ATOM 1596 C CA . GLY A 1 201 ? 17.549 -8.814 -15.444 1.00 92.75 201 GLY A CA 1
ATOM 1597 C C . GLY A 1 201 ? 18.566 -7.733 -15.066 1.00 92.75 201 GLY A C 1
ATOM 1598 O O . GLY A 1 201 ? 18.848 -7.556 -13.887 1.00 92.75 201 GLY A O 1
ATOM 1599 N N . GLU A 1 202 ? 19.045 -6.949 -16.036 1.00 92.75 202 GLU A N 1
ATOM 1600 C CA . GLU A 1 202 ? 20.006 -5.861 -15.783 1.00 92.75 202 GLU A CA 1
ATOM 1601 C C . GLU A 1 202 ? 19.413 -4.737 -14.927 1.00 92.75 202 GLU A C 1
ATOM 1603 O O . GLU A 1 202 ? 20.042 -4.267 -13.982 1.00 92.75 202 GLU A O 1
ATOM 1608 N N . GLU A 1 203 ? 18.170 -4.334 -15.203 1.00 92.62 203 GLU A N 1
ATOM 1609 C CA . GLU A 1 203 ? 17.476 -3.342 -14.376 1.00 92.62 203 GLU A CA 1
ATOM 1610 C C . GLU A 1 203 ? 17.267 -3.851 -12.945 1.00 92.62 203 GLU A C 1
ATOM 1612 O O . GLU A 1 203 ? 17.407 -3.079 -11.998 1.00 92.62 203 GLU A O 1
ATOM 1617 N N . LEU A 1 204 ? 16.955 -5.140 -12.768 1.00 91.19 204 LEU A N 1
ATOM 1618 C CA . LEU A 1 204 ? 16.827 -5.744 -11.445 1.00 91.19 204 LEU A CA 1
ATOM 1619 C C . LEU A 1 204 ? 18.163 -5.728 -10.695 1.00 91.19 204 LEU A C 1
ATOM 1621 O O . LEU A 1 204 ? 18.180 -5.335 -9.532 1.00 91.19 204 LEU A O 1
ATOM 1625 N N . ILE A 1 205 ? 19.265 -6.100 -11.354 1.00 90.69 205 ILE A N 1
ATOM 1626 C CA . ILE A 1 205 ? 20.613 -6.048 -10.769 1.00 90.69 205 ILE A CA 1
ATOM 1627 C C . ILE A 1 205 ? 20.924 -4.620 -10.312 1.00 90.69 205 ILE A C 1
ATOM 1629 O O . ILE A 1 205 ? 21.239 -4.413 -9.143 1.00 90.69 205 ILE A O 1
ATOM 1633 N N . ALA A 1 206 ? 20.738 -3.628 -11.188 1.00 91.56 206 ALA A N 1
ATOM 1634 C CA . ALA A 1 206 ? 20.998 -2.227 -10.867 1.00 91.56 206 ALA A CA 1
ATOM 1635 C C . ALA A 1 206 ? 20.138 -1.714 -9.696 1.00 91.56 206 ALA A C 1
ATOM 1637 O O . ALA A 1 206 ? 20.611 -0.949 -8.852 1.00 91.56 206 ALA A O 1
ATOM 1638 N N . LEU A 1 207 ? 18.869 -2.133 -9.616 1.00 87.38 207 LEU A N 1
ATOM 1639 C CA . LEU A 1 207 ? 17.982 -1.783 -8.504 1.00 87.38 207 LEU A CA 1
ATOM 1640 C C . LEU A 1 207 ? 18.421 -2.432 -7.187 1.00 87.38 207 LEU A C 1
ATOM 1642 O O . LEU A 1 207 ? 18.417 -1.757 -6.158 1.00 87.38 207 LEU A O 1
ATOM 1646 N N . MET A 1 208 ? 18.819 -3.704 -7.212 1.00 84.88 208 MET A N 1
ATOM 1647 C CA . MET A 1 208 ? 19.270 -4.430 -6.021 1.00 84.88 208 MET A CA 1
ATOM 1648 C C . MET A 1 208 ? 20.610 -3.903 -5.502 1.00 84.88 208 MET A C 1
ATOM 1650 O O . MET A 1 208 ? 20.752 -3.669 -4.303 1.00 84.88 208 MET A O 1
ATOM 1654 N N . GLU A 1 209 ? 21.554 -3.607 -6.397 1.00 86.69 209 GLU A N 1
ATOM 1655 C CA . GLU A 1 209 ? 22.830 -2.976 -6.043 1.00 86.69 209 GLU A CA 1
ATOM 1656 C C . GLU A 1 209 ? 22.610 -1.580 -5.441 1.00 86.69 209 GLU A C 1
ATOM 1658 O O . GLU A 1 209 ? 23.219 -1.229 -4.428 1.00 86.69 209 GLU A O 1
ATOM 1663 N N . LYS A 1 210 ? 21.661 -0.803 -5.982 1.00 84.56 210 LYS A N 1
ATOM 1664 C CA . LYS A 1 210 ? 21.264 0.493 -5.409 1.00 84.56 210 LYS A CA 1
ATOM 1665 C C . LYS A 1 210 ? 20.659 0.358 -4.007 1.00 84.56 210 LYS A C 1
ATOM 1667 O O . LYS A 1 210 ? 20.854 1.243 -3.175 1.00 84.56 210 LYS A O 1
ATOM 1672 N N . GLN A 1 211 ? 19.938 -0.730 -3.745 1.00 74.88 211 GLN A N 1
ATOM 1673 C CA . GLN A 1 211 ? 19.389 -1.064 -2.427 1.00 74.88 211 GLN A CA 1
ATOM 1674 C C . GLN A 1 211 ? 20.415 -1.731 -1.500 1.00 74.88 211 GLN A C 1
ATOM 1676 O O . GLN A 1 211 ? 20.045 -2.161 -0.416 1.00 74.88 211 GLN A O 1
ATOM 1681 N N . LYS A 1 212 ? 21.695 -1.811 -1.898 1.00 73.19 212 LYS A N 1
ATOM 1682 C CA . LYS A 1 212 ? 22.766 -2.485 -1.144 1.00 73.19 212 LYS A CA 1
ATOM 1683 C C . LYS A 1 212 ? 22.451 -3.948 -0.817 1.00 73.19 212 LYS A C 1
ATOM 1685 O O . LYS A 1 212 ? 22.982 -4.500 0.141 1.00 73.19 212 LYS A O 1
ATOM 1690 N N . THR A 1 213 ? 21.599 -4.587 -1.615 1.00 71.62 213 THR A N 1
ATOM 1691 C CA . THR A 1 213 ? 21.376 -6.026 -1.515 1.00 71.62 213 THR A CA 1
ATOM 1692 C C . THR A 1 213 ? 22.477 -6.725 -2.301 1.00 71.62 213 THR A C 1
ATOM 1694 O O . THR A 1 213 ? 22.573 -6.562 -3.518 1.00 71.62 213 THR A O 1
ATOM 1697 N N . GLU A 1 214 ? 23.324 -7.486 -1.613 1.00 76.31 214 GLU A N 1
ATOM 1698 C CA . GLU A 1 214 ? 24.414 -8.224 -2.248 1.00 76.31 214 GLU A CA 1
ATOM 1699 C C . GLU A 1 214 ? 23.848 -9.373 -3.093 1.00 76.31 214 GLU A C 1
ATOM 1701 O O . GLU A 1 214 ? 23.352 -10.375 -2.578 1.00 76.31 214 GLU A O 1
ATOM 1706 N N . LEU A 1 215 ? 23.903 -9.215 -4.416 1.00 82.38 215 LEU A N 1
ATOM 1707 C CA . LEU A 1 215 ? 23.702 -10.310 -5.356 1.00 82.38 215 LEU A CA 1
ATOM 1708 C C . LEU A 1 215 ? 25.042 -10.994 -5.611 1.00 82.38 215 LEU A C 1
ATOM 1710 O O . LEU A 1 215 ? 26.012 -10.339 -5.994 1.00 82.38 215 LEU A O 1
ATOM 1714 N N . THR A 1 216 ? 25.076 -12.314 -5.465 1.00 88.25 216 THR A N 1
ATOM 1715 C CA . THR A 1 216 ? 26.227 -13.118 -5.891 1.00 88.25 216 THR A CA 1
ATOM 1716 C C . THR A 1 216 ? 26.403 -13.033 -7.408 1.00 88.25 216 THR A C 1
ATOM 1718 O O . THR A 1 216 ? 25.429 -12.888 -8.154 1.00 88.25 216 THR A O 1
ATOM 1721 N N . GLU A 1 217 ? 27.636 -13.166 -7.894 1.00 89.44 217 GLU A N 1
ATOM 1722 C CA . GLU A 1 217 ? 27.909 -13.137 -9.338 1.00 89.44 217 GLU A CA 1
ATOM 1723 C C . GLU A 1 217 ? 27.172 -14.256 -10.094 1.00 89.44 217 GLU A C 1
ATOM 1725 O O . GLU A 1 217 ? 26.707 -14.046 -11.213 1.00 89.44 217 GLU A O 1
ATOM 1730 N N . GLU A 1 218 ? 26.944 -15.407 -9.456 1.00 90.50 218 GLU A N 1
ATOM 1731 C CA . GLU A 1 218 ? 26.121 -16.491 -10.008 1.00 90.50 218 GLU A CA 1
ATOM 1732 C C . GLU A 1 218 ? 24.654 -16.076 -10.198 1.00 90.50 218 GLU A C 1
ATOM 1734 O O . GLU A 1 218 ? 24.036 -16.395 -11.216 1.00 90.50 218 GLU A O 1
ATOM 1739 N N . GLN A 1 219 ? 24.079 -15.340 -9.242 1.00 88.31 219 GLN A N 1
ATOM 1740 C CA . GLN A 1 219 ? 22.718 -14.810 -9.364 1.00 88.31 219 GLN A CA 1
ATOM 1741 C C . GLN A 1 219 ? 22.635 -13.756 -10.466 1.00 88.31 219 GLN A C 1
ATOM 1743 O O . GLN A 1 219 ? 21.700 -13.789 -11.267 1.00 88.31 219 GLN A O 1
ATOM 1748 N N . LYS A 1 220 ? 23.626 -12.860 -10.555 1.00 91.00 220 LYS A N 1
ATOM 1749 C CA . LYS A 1 220 ? 23.700 -11.880 -11.647 1.00 91.00 220 LYS A CA 1
ATOM 1750 C C . LYS A 1 220 ? 23.799 -12.582 -13.001 1.00 91.00 220 LYS A C 1
ATOM 1752 O O . LYS A 1 220 ? 23.069 -12.221 -13.918 1.00 91.00 220 LYS A O 1
ATOM 1757 N N . ALA A 1 221 ? 24.623 -13.624 -13.123 1.00 92.12 221 ALA A N 1
ATOM 1758 C CA . ALA A 1 221 ? 24.743 -14.413 -14.348 1.00 92.12 221 ALA A CA 1
ATOM 1759 C C . ALA A 1 221 ? 23.411 -15.073 -14.748 1.00 92.12 221 ALA A C 1
ATOM 1761 O O . ALA A 1 221 ? 23.005 -14.961 -15.903 1.00 92.12 221 ALA A O 1
ATOM 1762 N N . LYS A 1 222 ? 22.676 -15.662 -13.795 1.00 90.81 222 LYS A N 1
ATOM 1763 C CA . LYS A 1 222 ? 21.339 -16.237 -14.048 1.00 90.81 222 LYS A CA 1
ATOM 1764 C C . LYS A 1 222 ? 20.318 -15.196 -14.508 1.00 90.81 222 LYS A C 1
ATOM 1766 O O . LYS A 1 222 ? 19.511 -15.469 -15.390 1.00 90.81 222 LYS A O 1
ATOM 1771 N N . LEU A 1 223 ? 20.347 -13.990 -13.941 1.00 90.31 223 LEU A N 1
ATOM 1772 C CA . LEU A 1 223 ? 19.473 -12.894 -14.382 1.00 90.31 223 LEU A CA 1
ATOM 1773 C C . LEU A 1 223 ? 19.821 -12.407 -15.799 1.00 90.31 223 LEU A C 1
ATOM 1775 O O . LEU A 1 223 ? 18.940 -11.938 -16.521 1.00 90.31 223 LEU A O 1
ATOM 1779 N N . ARG A 1 224 ? 21.089 -12.533 -16.205 1.00 92.06 224 ARG A N 1
ATOM 1780 C CA . ARG A 1 224 ? 21.579 -12.179 -17.546 1.00 92.06 224 ARG A CA 1
ATOM 1781 C C . ARG A 1 224 ? 21.340 -13.256 -18.597 1.00 92.06 224 ARG A C 1
ATOM 1783 O O . ARG A 1 224 ? 21.240 -12.921 -19.773 1.00 92.06 224 ARG A O 1
ATOM 1790 N N . GLU A 1 225 ? 21.218 -14.518 -18.190 1.00 93.75 225 GLU A N 1
ATOM 1791 C CA . GLU A 1 225 ? 21.012 -15.663 -19.088 1.00 93.75 225 GLU A CA 1
ATOM 1792 C C . GLU A 1 225 ? 19.776 -15.490 -19.981 1.00 93.75 225 GLU A C 1
ATOM 1794 O O . GLU A 1 225 ? 19.782 -15.881 -21.149 1.00 93.75 225 GLU A O 1
ATOM 1799 N N . ASN A 1 226 ? 18.732 -14.829 -19.471 1.00 89.19 226 ASN A N 1
ATOM 1800 C CA . ASN A 1 226 ? 17.528 -14.533 -20.236 1.00 89.19 226 ASN A CA 1
ATOM 1801 C C . ASN A 1 226 ? 17.218 -13.025 -20.274 1.00 89.19 226 ASN A C 1
ATOM 1803 O O . ASN A 1 226 ? 16.364 -12.546 -19.526 1.00 89.19 226 ASN A O 1
ATOM 1807 N N . PRO A 1 227 ? 17.815 -12.260 -21.209 1.00 85.50 227 PRO A N 1
ATOM 1808 C CA . PRO A 1 227 ? 17.600 -10.813 -21.316 1.00 85.50 227 PRO A CA 1
ATOM 1809 C C . PRO A 1 227 ? 16.148 -10.410 -21.616 1.00 85.50 227 PRO A C 1
ATOM 1811 O O . PRO A 1 227 ? 15.749 -9.268 -21.386 1.00 85.50 227 PRO A O 1
ATOM 1814 N N . LYS A 1 228 ? 15.340 -11.335 -22.155 1.00 89.25 228 LYS A N 1
ATOM 1815 C CA . LYS A 1 228 ? 13.915 -11.111 -22.444 1.00 89.25 228 LYS A CA 1
ATOM 1816 C C . LYS A 1 228 ? 13.019 -11.414 -21.241 1.00 89.25 228 LYS A C 1
ATOM 1818 O O . LYS A 1 228 ? 11.840 -11.048 -21.277 1.00 89.25 228 LYS A O 1
ATOM 1823 N N . ALA A 1 229 ? 13.543 -12.071 -20.203 1.00 90.44 229 ALA A N 1
ATOM 1824 C CA . ALA A 1 229 ? 12.801 -12.322 -18.981 1.00 90.44 229 ALA A CA 1
ATOM 1825 C C . ALA A 1 229 ? 12.406 -11.000 -18.315 1.00 90.44 229 ALA A C 1
ATOM 1827 O O . ALA A 1 229 ? 13.143 -10.012 -18.313 1.00 90.44 229 ALA A O 1
ATOM 1828 N N . ARG A 1 230 ? 11.192 -10.988 -17.764 1.00 91.12 230 ARG A N 1
ATOM 1829 C CA . ARG A 1 230 ? 10.661 -9.872 -16.988 1.00 91.12 230 ARG A CA 1
ATOM 1830 C C . ARG A 1 230 ? 10.463 -10.344 -15.562 1.00 91.12 230 ARG A C 1
ATOM 1832 O O . ARG A 1 230 ? 9.733 -11.306 -15.325 1.00 91.12 230 ARG A O 1
ATOM 1839 N N . TYR A 1 231 ? 11.100 -9.644 -14.640 1.00 91.88 231 TYR A N 1
ATOM 1840 C CA . TYR A 1 231 ? 11.042 -9.898 -13.215 1.00 91.88 231 TYR A CA 1
ATOM 1841 C C . TYR A 1 231 ? 10.115 -8.887 -12.551 1.00 91.88 231 TYR A C 1
ATOM 1843 O O . TYR A 1 231 ? 10.050 -7.719 -12.943 1.00 91.88 231 TYR A O 1
ATOM 1851 N N . LEU A 1 232 ? 9.381 -9.349 -11.541 1.00 92.31 232 LEU A N 1
ATOM 1852 C CA . LEU A 1 232 ? 8.526 -8.491 -10.732 1.00 92.31 232 LEU A CA 1
ATOM 1853 C C . LEU A 1 232 ? 9.347 -7.898 -9.595 1.00 92.31 232 LEU A C 1
ATOM 1855 O O . LEU A 1 232 ? 9.787 -8.618 -8.703 1.00 92.31 232 LEU A O 1
ATOM 1859 N N . PHE A 1 233 ? 9.501 -6.581 -9.612 1.00 91.81 233 PHE A N 1
ATOM 1860 C CA . PHE A 1 233 ? 10.121 -5.827 -8.535 1.00 91.81 233 PHE A CA 1
ATOM 1861 C C . PHE A 1 233 ? 9.044 -5.117 -7.713 1.00 91.81 233 PHE A C 1
ATOM 1863 O O . PHE A 1 233 ? 8.192 -4.411 -8.263 1.00 91.81 233 PHE A O 1
ATOM 1870 N N . TYR A 1 234 ? 9.070 -5.327 -6.400 1.00 93.31 234 TYR A N 1
ATOM 1871 C CA . TYR A 1 234 ? 8.128 -4.741 -5.450 1.00 93.31 234 TYR A CA 1
ATOM 1872 C C . TYR A 1 234 ? 8.853 -3.668 -4.650 1.00 93.31 234 TYR A C 1
ATOM 1874 O O . TYR A 1 234 ? 9.787 -3.968 -3.914 1.00 93.31 234 TYR A O 1
ATOM 1882 N N . GLU A 1 235 ? 8.409 -2.427 -4.790 1.00 92.31 235 GLU A N 1
ATOM 1883 C CA . GLU A 1 235 ? 9.026 -1.272 -4.150 1.00 92.31 235 GLU A CA 1
ATOM 1884 C C . GLU A 1 235 ? 8.035 -0.597 -3.203 1.00 92.31 235 GLU A C 1
ATOM 1886 O O . GLU A 1 235 ? 6.870 -0.398 -3.559 1.00 92.31 235 GLU A O 1
ATOM 1891 N N . ALA A 1 236 ? 8.515 -0.198 -2.028 1.00 94.06 236 ALA A N 1
ATOM 1892 C CA . ALA A 1 236 ? 7.821 0.703 -1.120 1.00 94.06 236 ALA A CA 1
ATOM 1893 C C . ALA A 1 236 ? 8.628 2.000 -0.989 1.00 94.06 236 ALA A C 1
ATOM 1895 O O . ALA A 1 236 ? 9.834 1.951 -0.773 1.00 94.06 236 ALA A O 1
ATOM 1896 N N . ILE A 1 237 ? 7.973 3.153 -1.110 1.00 94.00 237 ILE A N 1
ATOM 1897 C CA . ILE A 1 237 ? 8.591 4.475 -0.925 1.00 94.00 237 ILE A CA 1
ATOM 1898 C C . ILE A 1 237 ? 7.785 5.303 0.071 1.00 94.00 237 ILE A C 1
ATOM 1900 O O . ILE A 1 237 ? 6.555 5.237 0.089 1.00 94.00 237 ILE A O 1
ATOM 1904 N N . VAL A 1 238 ? 8.463 6.108 0.884 1.00 95.31 238 VAL A N 1
ATOM 1905 C CA . VAL A 1 238 ? 7.806 7.045 1.801 1.00 95.31 238 VAL A CA 1
ATOM 1906 C C . VAL A 1 238 ? 7.348 8.271 1.020 1.00 95.31 238 VAL A C 1
ATOM 1908 O O . VAL A 1 238 ? 8.100 8.805 0.210 1.00 95.31 238 VAL A O 1
ATOM 1911 N N . VAL A 1 239 ? 6.119 8.715 1.269 1.00 94.94 239 VAL A N 1
ATOM 1912 C CA . VAL A 1 239 ? 5.492 9.905 0.689 1.00 94.94 239 VAL A CA 1
ATOM 1913 C C . VAL A 1 239 ? 5.205 10.906 1.808 1.00 94.94 239 VAL A C 1
ATOM 1915 O O . VAL A 1 239 ? 4.362 10.651 2.667 1.00 94.94 239 VAL A O 1
ATOM 1918 N N . GLY A 1 240 ? 5.893 12.045 1.789 1.00 92.81 240 GLY A N 1
ATOM 1919 C CA . GLY A 1 240 ? 5.718 13.139 2.747 1.00 92.81 240 GLY A CA 1
ATOM 1920 C C . GLY A 1 240 ? 4.633 14.153 2.357 1.00 92.81 240 GLY A C 1
ATOM 1921 O O . GLY A 1 240 ? 4.022 14.087 1.285 1.00 92.81 240 GLY A O 1
ATOM 1922 N N . LYS A 1 241 ? 4.443 15.162 3.215 1.00 87.62 241 LYS A N 1
ATOM 1923 C CA . LYS A 1 241 ? 3.376 16.181 3.156 1.00 87.62 241 LYS A CA 1
ATOM 1924 C C . LYS A 1 241 ? 3.273 16.955 1.843 1.00 87.62 241 LYS A C 1
ATOM 1926 O O . LYS A 1 241 ? 2.179 17.355 1.449 1.00 87.62 241 LYS A O 1
ATOM 1931 N N . LYS A 1 242 ? 4.397 17.184 1.166 1.00 83.19 242 LYS A N 1
ATOM 1932 C CA . LYS A 1 242 ? 4.454 17.910 -0.114 1.00 83.19 242 LYS A CA 1
ATOM 1933 C C . LYS A 1 242 ? 4.696 16.990 -1.314 1.00 83.19 242 LYS A C 1
ATOM 1935 O O . LYS A 1 242 ? 5.066 17.461 -2.382 1.00 83.19 242 LYS A O 1
ATOM 1940 N N . GLY A 1 243 ? 4.484 15.683 -1.146 1.00 80.94 243 GLY A N 1
ATOM 1941 C CA . GLY A 1 243 ? 4.833 14.686 -2.157 1.00 80.94 243 GLY A CA 1
ATOM 1942 C C . GLY A 1 243 ? 6.332 14.395 -2.227 1.00 80.94 243 GLY A C 1
ATOM 1943 O O . GLY A 1 243 ? 6.787 13.846 -3.225 1.00 80.94 243 GLY A O 1
ATOM 1944 N N . GLU A 1 244 ? 7.081 14.765 -1.185 1.00 84.62 244 GLU A N 1
ATOM 1945 C CA . GLU A 1 244 ? 8.479 14.372 -0.998 1.00 84.62 244 GLU A CA 1
ATOM 1946 C C . GLU A 1 244 ? 8.572 12.846 -0.969 1.00 84.62 244 GLU A C 1
ATOM 1948 O O . GLU A 1 244 ? 7.718 12.184 -0.377 1.00 84.62 244 GLU A O 1
ATOM 1953 N N . ILE A 1 245 ? 9.584 12.298 -1.638 1.00 86.38 245 ILE A N 1
ATOM 1954 C CA . ILE A 1 245 ? 9.781 10.857 -1.757 1.00 86.38 245 ILE A CA 1
ATOM 1955 C C . ILE A 1 245 ? 11.086 10.495 -1.065 1.00 86.38 245 ILE A C 1
ATOM 1957 O O . ILE A 1 245 ? 12.140 11.000 -1.450 1.00 86.38 245 ILE A O 1
ATOM 1961 N N . TYR A 1 246 ? 11.014 9.588 -0.093 1.00 83.69 246 TYR A N 1
ATOM 1962 C CA . TYR A 1 246 ? 12.192 9.039 0.574 1.00 83.69 246 TYR A CA 1
ATOM 1963 C C . TYR A 1 246 ? 12.247 7.528 0.345 1.00 83.69 246 TYR A C 1
ATOM 1965 O O . TYR A 1 246 ? 11.254 6.839 0.609 1.00 83.69 246 TYR A O 1
ATOM 1973 N N . PRO A 1 247 ? 13.371 6.982 -0.151 1.00 79.00 247 PRO A N 1
ATOM 1974 C CA . PRO A 1 247 ? 13.552 5.542 -0.144 1.00 79.00 247 PRO A CA 1
ATOM 1975 C C . PRO A 1 247 ? 13.636 5.068 1.318 1.00 79.00 247 PRO A C 1
ATOM 1977 O O . PRO A 1 247 ? 14.313 5.718 2.124 1.00 79.00 247 PRO A O 1
ATOM 1980 N N . PRO A 1 248 ? 12.966 3.965 1.691 1.00 76.56 248 PRO A N 1
ATOM 1981 C CA . PRO A 1 248 ? 13.263 3.317 2.956 1.00 76.56 248 PRO A CA 1
ATOM 1982 C C . PRO A 1 248 ? 14.730 2.882 2.917 1.00 76.56 248 PRO A C 1
ATOM 1984 O O . PRO A 1 248 ? 15.184 2.296 1.935 1.00 76.56 248 PRO A O 1
ATOM 1987 N N . HIS A 1 249 ? 15.482 3.222 3.956 1.00 77.12 249 HIS A N 1
ATOM 1988 C CA . HIS A 1 249 ? 16.780 2.602 4.191 1.00 77.12 249 HIS A CA 1
ATOM 1989 C C . HIS A 1 249 ? 16.570 1.321 4.995 1.00 77.12 249 HIS A C 1
ATOM 1991 O O . HIS A 1 249 ? 15.501 1.121 5.575 1.00 77.12 249 HIS A O 1
ATOM 1997 N N . ASP A 1 250 ? 17.573 0.457 5.028 1.00 78.44 250 ASP A N 1
ATOM 1998 C CA . ASP A 1 250 ? 17.565 -0.667 5.952 1.00 78.44 250 ASP A CA 1
ATOM 1999 C C . ASP A 1 250 ? 17.909 -0.165 7.349 1.00 78.44 250 ASP A C 1
ATOM 2001 O O . ASP A 1 250 ? 18.809 0.660 7.529 1.00 78.44 250 ASP A O 1
ATOM 2005 N N . GLN A 1 251 ? 17.178 -0.662 8.339 1.00 83.94 251 GLN A N 1
ATOM 2006 C CA . GLN A 1 251 ? 17.479 -0.432 9.739 1.00 83.94 251 GLN A CA 1
ATOM 2007 C C . GLN A 1 251 ? 17.560 -1.775 10.452 1.00 83.94 251 GLN A C 1
ATOM 2009 O O . GLN A 1 251 ? 16.663 -2.612 10.346 1.00 83.94 251 GLN A O 1
ATOM 2014 N N . GLU A 1 252 ? 18.634 -1.966 11.212 1.00 86.19 252 GLU A N 1
ATOM 2015 C CA . GLU A 1 252 ? 18.830 -3.179 11.992 1.00 86.19 252 GLU A CA 1
ATOM 2016 C C . GLU A 1 252 ? 17.669 -3.399 12.977 1.00 86.19 252 GLU A C 1
ATOM 2018 O O . GLU A 1 252 ? 17.211 -2.478 13.658 1.00 86.19 252 GLU A O 1
ATOM 2023 N N . GLY A 1 253 ? 17.149 -4.628 13.011 1.00 87.12 253 GLY A N 1
ATOM 2024 C CA . GLY A 1 253 ? 16.033 -5.014 13.877 1.00 87.12 253 GLY A CA 1
ATOM 2025 C C . GLY A 1 253 ? 14.645 -4.532 13.431 1.00 87.12 253 GLY A C 1
ATOM 2026 O O . GLY A 1 253 ? 13.658 -4.907 14.064 1.00 87.12 253 GLY A O 1
ATOM 2027 N N . VAL A 1 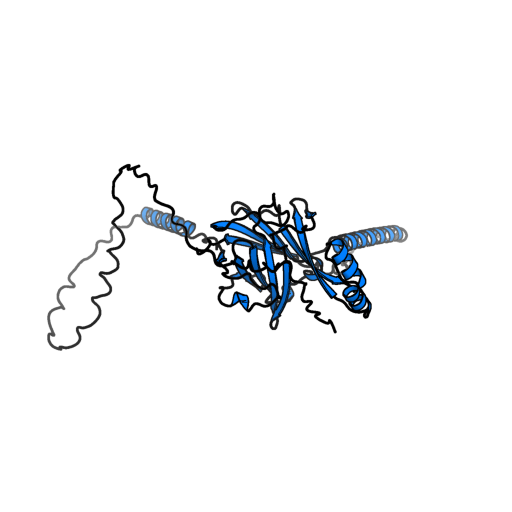254 ? 14.532 -3.757 12.344 1.00 90.00 254 VAL A N 1
ATOM 2028 C CA . VAL A 1 254 ? 13.246 -3.305 11.792 1.00 90.00 254 VAL A CA 1
ATOM 2029 C C . VAL A 1 254 ? 13.068 -3.867 10.389 1.00 90.00 254 VAL A C 1
ATOM 2031 O O . VAL A 1 254 ? 13.804 -3.539 9.463 1.00 90.00 254 VAL A O 1
ATOM 2034 N N . ALA A 1 255 ? 12.057 -4.716 10.216 1.00 91.19 255 ALA A N 1
ATOM 2035 C CA . ALA A 1 255 ? 11.733 -5.244 8.901 1.00 91.19 255 ALA A CA 1
ATOM 2036 C C . ALA A 1 255 ? 11.237 -4.100 7.993 1.00 91.19 255 ALA A C 1
ATOM 2038 O O . ALA A 1 255 ? 10.344 -3.361 8.406 1.00 91.19 255 ALA A O 1
ATOM 2039 N N . PRO A 1 256 ? 11.751 -3.939 6.762 1.00 92.56 256 PRO A N 1
ATOM 2040 C CA . PRO A 1 256 ? 11.309 -2.869 5.877 1.00 92.56 256 PRO A CA 1
ATOM 2041 C C . PRO A 1 256 ? 9.853 -3.073 5.431 1.00 92.56 256 PRO A C 1
ATOM 2043 O O . PRO A 1 256 ? 9.354 -4.216 5.430 1.00 92.56 256 PRO A O 1
ATOM 2046 N N . PRO A 1 257 ? 9.164 -1.995 5.002 1.00 95.81 257 PRO A N 1
ATOM 2047 C CA . PRO A 1 257 ? 7.848 -2.114 4.406 1.00 95.81 257 PRO A CA 1
ATOM 2048 C C . PRO A 1 257 ? 7.909 -3.023 3.184 1.00 95.81 257 PRO A C 1
ATOM 2050 O O . PRO A 1 257 ? 8.786 -2.890 2.331 1.00 95.81 257 PRO A O 1
ATOM 2053 N N . ALA A 1 258 ? 6.966 -3.947 3.092 1.00 95.69 258 ALA A N 1
ATOM 2054 C CA . ALA A 1 258 ? 6.925 -4.929 2.021 1.00 95.69 258 ALA A CA 1
ATOM 2055 C C . ALA A 1 258 ? 5.487 -5.139 1.573 1.00 95.69 258 ALA A C 1
ATOM 2057 O O . ALA A 1 258 ? 4.550 -4.937 2.344 1.00 95.69 258 ALA A O 1
ATOM 2058 N N . PHE A 1 259 ? 5.316 -5.556 0.323 1.00 97.69 259 PHE A N 1
ATOM 2059 C CA . PHE A 1 259 ? 4.014 -5.973 -0.165 1.00 97.69 259 PHE A CA 1
ATOM 2060 C C . PHE A 1 259 ? 4.130 -7.060 -1.226 1.00 97.69 259 PHE A C 1
ATOM 2062 O O . PHE A 1 259 ? 5.155 -7.179 -1.915 1.00 97.69 259 PHE A O 1
ATOM 2069 N N . ARG A 1 260 ? 3.060 -7.836 -1.374 1.00 97.50 260 ARG A N 1
ATOM 2070 C CA . ARG A 1 260 ? 2.883 -8.797 -2.463 1.00 97.50 260 ARG A CA 1
ATOM 2071 C C . ARG A 1 260 ? 1.485 -8.700 -3.037 1.00 97.50 260 ARG A C 1
ATOM 2073 O O . ARG A 1 260 ? 0.568 -8.156 -2.427 1.00 97.50 260 ARG A O 1
ATOM 2080 N N . VAL A 1 261 ? 1.373 -9.196 -4.265 1.00 97.12 261 VAL A N 1
ATOM 2081 C CA . VAL A 1 261 ? 0.123 -9.235 -5.013 1.00 97.12 261 VAL A CA 1
ATOM 2082 C C . VAL A 1 261 ? -0.101 -10.650 -5.507 1.00 97.12 261 VAL A C 1
ATOM 2084 O O . VAL A 1 261 ? 0.697 -11.162 -6.295 1.00 97.12 261 VAL A O 1
ATOM 2087 N N . GLY A 1 262 ? -1.206 -11.250 -5.091 1.00 96.31 262 GLY A N 1
ATOM 2088 C CA . GLY A 1 262 ? -1.665 -12.537 -5.584 1.00 96.31 262 GLY A CA 1
ATOM 2089 C C . GLY A 1 262 ? -3.036 -12.448 -6.237 1.00 96.31 262 GLY A C 1
ATOM 2090 O O . GLY A 1 262 ? -3.607 -11.375 -6.458 1.00 96.31 262 GLY A O 1
ATOM 2091 N N . ARG A 1 263 ? -3.544 -13.613 -6.623 1.00 96.31 263 ARG A N 1
ATOM 2092 C CA . ARG A 1 263 ? -4.844 -13.775 -7.270 1.00 96.31 263 ARG A CA 1
ATOM 2093 C C . ARG A 1 263 ? -5.536 -14.987 -6.681 1.00 96.31 263 ARG A C 1
ATOM 2095 O O . ARG A 1 263 ? -4.915 -16.040 -6.581 1.00 96.31 263 ARG A O 1
ATOM 2102 N N . SER A 1 264 ? -6.820 -14.838 -6.384 1.00 94.38 264 SER A N 1
ATOM 2103 C CA . SER A 1 264 ? -7.703 -15.940 -6.010 1.00 94.38 264 SER A CA 1
ATOM 2104 C C . SER A 1 264 ? -9.007 -15.792 -6.788 1.00 94.38 264 SER A C 1
ATOM 2106 O O . SER A 1 264 ? -9.756 -14.830 -6.607 1.00 94.38 264 SER A O 1
ATOM 2108 N N . GLY A 1 265 ? -9.234 -16.685 -7.754 1.00 93.88 265 GLY A N 1
ATOM 2109 C CA . GLY A 1 265 ? -10.333 -16.556 -8.711 1.00 93.88 265 GLY A CA 1
ATOM 2110 C C . GLY A 1 265 ? -10.276 -15.235 -9.492 1.00 93.88 265 GLY A C 1
ATOM 2111 O O . GLY A 1 265 ? -9.305 -14.959 -10.199 1.00 93.88 265 GLY A O 1
ATOM 2112 N N . LYS A 1 266 ? -11.334 -14.423 -9.377 1.00 94.19 266 LYS A N 1
ATOM 2113 C CA . LYS A 1 266 ? -11.428 -13.088 -10.002 1.00 94.19 266 LYS A CA 1
ATOM 2114 C C . LYS A 1 266 ? -10.855 -11.969 -9.130 1.00 94.19 266 LYS A C 1
ATOM 2116 O O . LYS A 1 266 ? -10.666 -10.862 -9.634 1.00 94.19 266 LYS A O 1
ATOM 2121 N N . SER A 1 267 ? -10.578 -12.254 -7.861 1.00 96.75 267 SER A N 1
ATOM 2122 C CA . SER A 1 267 ? -10.111 -11.258 -6.910 1.00 96.75 267 SER A CA 1
ATOM 2123 C C . SER A 1 267 ? -8.597 -11.074 -6.994 1.00 96.75 267 SER A C 1
ATOM 2125 O O . SER A 1 267 ? -7.839 -12.029 -7.206 1.00 96.75 267 SER A O 1
ATOM 2127 N N . ILE A 1 268 ? -8.149 -9.831 -6.821 1.00 97.44 268 ILE A N 1
ATOM 2128 C CA . ILE A 1 268 ? -6.728 -9.487 -6.691 1.00 97.44 268 ILE A CA 1
ATOM 2129 C C . ILE A 1 268 ? -6.449 -9.187 -5.226 1.00 97.44 268 ILE A C 1
ATOM 2131 O O . ILE A 1 268 ? -7.079 -8.299 -4.657 1.00 97.44 268 ILE A O 1
ATOM 2135 N N . ILE A 1 269 ? -5.501 -9.908 -4.639 1.00 97.88 269 ILE A N 1
ATOM 2136 C CA . ILE A 1 269 ? -5.160 -9.805 -3.221 1.00 97.88 269 ILE A CA 1
ATOM 2137 C C . ILE A 1 269 ? -3.865 -9.016 -3.102 1.00 97.88 269 ILE A C 1
ATOM 2139 O O . ILE A 1 269 ? -2.875 -9.357 -3.748 1.00 97.88 269 ILE A O 1
ATOM 2143 N N . TYR A 1 270 ? -3.879 -7.971 -2.288 1.00 98.25 270 TYR A N 1
ATOM 2144 C CA . TYR A 1 270 ? -2.697 -7.243 -1.863 1.00 98.25 270 TYR A CA 1
ATOM 2145 C C . TYR A 1 270 ? -2.492 -7.468 -0.371 1.00 98.25 270 TYR A C 1
ATOM 2147 O O . TYR A 1 270 ? -3.423 -7.312 0.421 1.00 98.25 270 TYR A O 1
ATOM 2155 N N . GLU A 1 271 ? -1.258 -7.775 -0.004 1.00 98.25 271 GLU A N 1
ATOM 2156 C CA . GLU A 1 271 ? -0.830 -7.872 1.385 1.00 98.25 271 GLU A CA 1
ATOM 2157 C C . GLU A 1 271 ? 0.300 -6.896 1.633 1.00 98.25 271 GLU A C 1
ATOM 2159 O O . GLU A 1 271 ? 1.226 -6.808 0.824 1.00 98.25 271 GLU A O 1
ATOM 2164 N N . PHE A 1 272 ? 0.232 -6.183 2.751 1.00 98.50 272 PHE A N 1
ATOM 2165 C CA . PHE A 1 272 ? 1.222 -5.188 3.130 1.00 98.50 272 PHE A CA 1
ATOM 2166 C C . PHE A 1 272 ? 1.742 -5.463 4.531 1.00 98.50 272 PHE A C 1
ATOM 2168 O O . PHE A 1 272 ? 0.971 -5.778 5.436 1.00 98.50 272 PHE A O 1
ATOM 2175 N N . ARG A 1 273 ? 3.041 -5.239 4.713 1.00 98.06 273 ARG A N 1
ATOM 2176 C CA . ARG A 1 273 ? 3.698 -5.089 6.009 1.00 98.06 273 ARG A CA 1
ATOM 2177 C C . ARG A 1 273 ? 4.177 -3.655 6.147 1.00 98.06 273 ARG A C 1
ATOM 2179 O O . ARG A 1 273 ? 4.881 -3.147 5.273 1.00 98.06 273 ARG A O 1
ATOM 2186 N N . VAL A 1 274 ? 3.812 -3.025 7.254 1.00 97.81 274 VAL A N 1
ATOM 2187 C CA . VAL A 1 274 ? 4.107 -1.628 7.560 1.00 97.81 274 VAL A CA 1
ATOM 2188 C C . VAL A 1 274 ? 4.712 -1.538 8.963 1.00 97.81 274 VAL A C 1
ATOM 2190 O O . VAL A 1 274 ? 4.042 -1.914 9.921 1.00 97.81 274 VAL A O 1
ATOM 2193 N N . PRO A 1 275 ? 5.943 -1.038 9.131 1.00 97.06 275 PRO A N 1
ATOM 2194 C CA . PRO A 1 275 ? 6.583 -1.007 10.446 1.00 97.06 275 PRO A CA 1
ATOM 2195 C C . PRO A 1 275 ? 5.924 -0.003 11.397 1.00 97.06 275 PRO A C 1
ATOM 2197 O O . PRO A 1 275 ? 5.652 1.138 11.023 1.00 97.06 275 PRO A O 1
ATOM 2200 N N . LEU A 1 276 ? 5.712 -0.408 12.651 1.00 96.88 276 LEU A N 1
ATOM 2201 C CA . LEU A 1 276 ? 5.175 0.443 13.723 1.00 96.88 276 LEU A CA 1
ATOM 2202 C C . LEU A 1 276 ? 6.241 1.329 14.385 1.00 96.88 276 LEU A C 1
ATOM 2204 O O . LEU A 1 276 ? 5.905 2.211 15.175 1.00 96.88 276 LEU A O 1
ATOM 2208 N N . ALA A 1 277 ? 7.518 1.125 14.045 1.00 95.31 277 ALA A N 1
ATOM 2209 C CA . ALA A 1 277 ? 8.643 1.878 14.591 1.00 95.31 277 ALA A CA 1
ATOM 2210 C C . ALA A 1 277 ? 8.429 3.410 14.507 1.00 95.31 277 ALA A C 1
ATOM 2212 O O . ALA A 1 277 ? 7.794 3.895 13.564 1.00 95.31 277 ALA A O 1
ATOM 2213 N N . PRO A 1 278 ? 8.954 4.198 15.464 1.00 93.69 278 PRO A N 1
ATOM 2214 C CA . PRO A 1 278 ? 8.909 5.657 15.400 1.00 93.69 278 PRO A CA 1
ATOM 2215 C C . PRO A 1 278 ? 9.618 6.205 14.159 1.00 93.69 278 PRO A C 1
ATOM 2217 O O . PRO A 1 278 ? 10.712 5.753 13.832 1.00 93.69 278 PRO A O 1
ATOM 2220 N N . GLN A 1 279 ? 9.050 7.241 13.533 1.00 89.06 279 GLN A N 1
ATOM 2221 C CA . GLN A 1 279 ? 9.649 7.912 12.364 1.00 89.06 279 GLN A CA 1
ATOM 2222 C C . GLN A 1 279 ? 11.046 8.476 12.630 1.00 89.06 279 GLN A C 1
ATOM 2224 O O . GLN A 1 279 ? 11.884 8.515 11.734 1.00 89.06 279 GLN A O 1
ATOM 2229 N N . SER A 1 280 ? 11.294 8.909 13.868 1.00 88.88 280 SER A N 1
ATOM 2230 C CA . SER A 1 280 ? 12.595 9.406 14.319 1.00 88.88 280 SER A CA 1
ATOM 2231 C C . SER A 1 280 ? 13.681 8.337 14.288 1.00 88.88 280 SER A C 1
ATOM 2233 O O . SER A 1 280 ? 14.855 8.666 14.174 1.00 88.88 280 SER A O 1
ATOM 2235 N N . THR A 1 281 ? 13.291 7.071 14.438 1.00 88.25 281 THR A N 1
ATOM 2236 C CA . THR A 1 281 ? 14.207 5.935 14.384 1.00 88.25 281 THR A CA 1
ATOM 2237 C C . THR A 1 281 ? 14.245 5.382 12.966 1.00 88.25 281 THR A C 1
ATOM 2239 O O . THR A 1 281 ? 15.327 5.215 12.421 1.00 88.25 281 THR A O 1
ATOM 2242 N N . TYR A 1 282 ? 13.068 5.184 12.362 1.00 90.94 282 TYR A N 1
ATOM 2243 C CA . TYR A 1 282 ? 12.899 4.585 11.049 1.00 90.94 282 TYR A CA 1
ATOM 2244 C C . TYR A 1 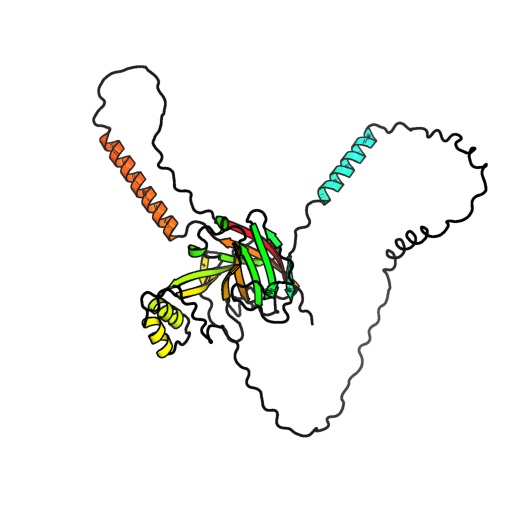282 ? 12.014 5.440 10.148 1.00 90.94 282 TYR A C 1
ATOM 2246 O O . TYR A 1 282 ? 10.817 5.553 10.392 1.00 90.94 282 TYR A O 1
ATOM 2254 N N . VAL A 1 283 ? 12.553 5.977 9.049 1.00 91.88 283 VAL A N 1
ATOM 2255 C CA . VAL A 1 283 ? 11.815 6.916 8.175 1.00 91.88 283 VAL A CA 1
ATOM 2256 C C . VAL A 1 283 ? 10.503 6.348 7.618 1.00 91.88 283 VAL A C 1
ATOM 2258 O O . VAL A 1 283 ? 9.567 7.100 7.361 1.00 91.88 283 VAL A O 1
ATOM 2261 N N . ALA A 1 284 ? 10.421 5.028 7.430 1.00 93.38 284 ALA A N 1
ATOM 2262 C CA . ALA A 1 284 ? 9.219 4.360 6.932 1.00 93.38 284 ALA A CA 1
ATOM 2263 C C . ALA A 1 284 ? 8.331 3.774 8.044 1.00 93.38 284 ALA A C 1
ATOM 2265 O O . ALA A 1 284 ? 7.305 3.160 7.750 1.00 93.38 284 ALA A O 1
ATOM 2266 N N . GLY A 1 285 ? 8.711 3.963 9.307 1.00 94.75 285 GLY A N 1
ATOM 2267 C CA . GLY A 1 285 ? 7.902 3.597 10.456 1.00 94.75 285 GLY A CA 1
ATOM 2268 C C . GLY A 1 285 ? 6.728 4.556 10.632 1.00 94.75 285 GLY A C 1
ATOM 2269 O O . GLY A 1 285 ? 6.847 5.751 10.376 1.00 94.75 285 GLY A O 1
ATOM 2270 N N . ILE A 1 286 ? 5.564 4.051 11.040 1.00 95.62 286 ILE A N 1
ATOM 2271 C CA . ILE A 1 286 ? 4.369 4.896 11.200 1.00 95.62 286 ILE A CA 1
ATOM 2272 C C . ILE A 1 286 ? 4.286 5.570 12.574 1.00 95.62 286 ILE A C 1
ATOM 2274 O O . ILE A 1 286 ? 3.499 6.496 12.744 1.00 95.62 286 ILE A O 1
ATOM 2278 N N . GLY A 1 287 ? 5.092 5.128 13.546 1.00 95.50 287 GLY A N 1
ATOM 2279 C CA . GLY A 1 287 ? 5.168 5.705 14.890 1.00 95.50 287 GLY A CA 1
ATOM 2280 C C . GLY A 1 287 ? 3.930 5.519 15.767 1.00 95.50 287 GLY A C 1
ATOM 2281 O O . GLY A 1 287 ? 3.759 6.274 16.722 1.00 95.50 287 GLY A O 1
ATOM 2282 N N . PHE A 1 288 ? 3.089 4.528 15.466 1.00 95.38 288 PHE A N 1
ATOM 2283 C CA . PHE A 1 288 ? 1.928 4.172 16.282 1.00 95.38 288 PHE A CA 1
ATOM 2284 C C . PHE A 1 288 ? 2.215 2.936 17.132 1.00 95.38 288 PHE A C 1
ATOM 2286 O O . PHE A 1 288 ? 2.897 2.017 16.692 1.00 95.38 288 PHE A O 1
ATOM 2293 N N . GLN A 1 289 ? 1.672 2.916 18.343 1.00 94.44 289 GLN A N 1
ATOM 2294 C CA . GLN A 1 289 ? 1.818 1.824 19.303 1.00 94.44 289 GLN A CA 1
ATOM 2295 C C . GLN A 1 289 ? 0.500 1.052 19.473 1.00 94.44 289 GLN A C 1
ATOM 2297 O O . GLN A 1 289 ? -0.574 1.619 19.239 1.00 94.44 289 GLN A O 1
ATOM 2302 N N . PRO A 1 290 ? 0.555 -0.218 19.916 1.00 95.62 290 PRO A N 1
ATOM 2303 C CA . PRO A 1 290 ? -0.622 -0.952 20.376 1.00 95.62 290 PRO A CA 1
ATOM 2304 C C . PRO A 1 290 ? -1.487 -0.125 21.335 1.00 95.62 290 PRO A C 1
ATOM 2306 O O . PRO A 1 290 ? -0.982 0.603 22.191 1.00 95.62 290 PRO A O 1
ATOM 2309 N N . GLY A 1 291 ? -2.805 -0.197 21.159 1.00 95.25 291 GLY A N 1
ATOM 2310 C CA . GLY A 1 291 ? -3.781 0.590 21.912 1.00 95.25 291 GLY A CA 1
ATOM 2311 C C . GLY A 1 291 ? -4.107 1.975 21.358 1.00 95.25 291 GLY A C 1
ATOM 2312 O O . GLY A 1 291 ? -5.036 2.606 21.865 1.00 95.25 291 GLY A O 1
ATOM 2313 N N . GLN A 1 292 ? -3.369 2.467 20.361 1.00 95.31 292 GLN A N 1
ATOM 2314 C CA . GLN A 1 292 ? -3.619 3.782 19.773 1.00 95.31 292 GLN A CA 1
ATOM 2315 C C . GLN A 1 292 ? -4.633 3.734 18.628 1.00 95.31 292 GLN A C 1
ATOM 2317 O O . GLN A 1 292 ? -4.705 2.774 17.856 1.00 95.31 292 GLN A O 1
ATOM 2322 N N . ASP A 1 293 ? -5.357 4.843 18.485 1.00 96.25 293 ASP A N 1
ATOM 2323 C CA . ASP A 1 293 ? -6.268 5.082 17.373 1.00 96.25 293 ASP A CA 1
ATOM 2324 C C . ASP A 1 293 ? -5.571 5.906 16.281 1.00 96.25 293 ASP A C 1
ATOM 2326 O O . ASP A 1 293 ? -4.969 6.958 16.533 1.00 96.25 293 ASP A O 1
ATOM 2330 N N . LEU A 1 294 ? -5.725 5.476 15.033 1.00 97.06 294 LEU A N 1
ATOM 2331 C CA . LEU A 1 294 ? -5.253 6.186 13.853 1.00 97.06 294 LEU A CA 1
ATOM 2332 C C . LEU A 1 294 ? -6.283 6.156 12.721 1.00 97.06 294 LEU A C 1
ATOM 2334 O O . LEU A 1 294 ? -7.317 5.493 12.777 1.00 97.06 294 LEU A O 1
ATOM 2338 N N . ARG A 1 295 ? -5.997 6.902 11.659 1.00 97.44 295 ARG A N 1
ATOM 2339 C CA . ARG A 1 295 ? -6.716 6.835 10.390 1.00 97.44 295 ARG A CA 1
ATOM 2340 C C . ARG A 1 295 ? -5.799 6.304 9.310 1.00 97.44 295 ARG A C 1
ATOM 2342 O O . ARG A 1 295 ? -4.678 6.787 9.158 1.00 97.44 295 ARG A O 1
ATOM 2349 N N . VAL A 1 296 ? -6.323 5.362 8.534 1.00 98.38 296 VAL A N 1
ATOM 2350 C CA . VAL A 1 296 ? -5.641 4.789 7.374 1.00 98.38 296 VAL A CA 1
ATOM 2351 C C . VAL A 1 296 ? -6.374 5.228 6.112 1.00 98.38 296 VAL A C 1
ATOM 2353 O O . VAL A 1 296 ? -7.583 5.034 5.982 1.00 98.38 296 VAL A O 1
ATOM 2356 N N . GLY A 1 297 ? -5.656 5.882 5.205 1.00 98.31 297 GLY A N 1
ATOM 2357 C CA . GLY A 1 297 ? -6.181 6.359 3.929 1.00 98.31 297 GLY A CA 1
ATOM 2358 C C . GLY A 1 297 ? -5.607 5.560 2.773 1.00 98.31 297 GLY A C 1
ATOM 2359 O O . GLY A 1 297 ? -4.394 5.481 2.637 1.00 98.31 297 GLY A O 1
ATOM 2360 N N . PHE A 1 298 ? -6.454 5.022 1.907 1.00 98.44 298 PHE A N 1
ATOM 2361 C CA . PHE A 1 298 ? -6.027 4.301 0.709 1.00 98.44 298 PHE A CA 1
ATOM 2362 C C . PHE A 1 298 ? -6.197 5.191 -0.517 1.00 98.44 298 PHE A C 1
ATOM 2364 O O . PHE A 1 298 ? -7.225 5.852 -0.659 1.00 98.44 298 PHE A O 1
ATOM 2371 N N . GLU A 1 299 ? -5.207 5.215 -1.407 1.00 97.88 299 GLU A N 1
ATOM 2372 C CA . GLU A 1 299 ? -5.257 5.964 -2.663 1.00 97.88 299 GLU A CA 1
ATOM 2373 C C . GLU A 1 299 ? -4.576 5.198 -3.800 1.00 97.88 299 GLU A C 1
ATOM 2375 O O . GLU A 1 299 ? -3.435 4.760 -3.665 1.00 97.88 299 GLU A O 1
ATOM 2380 N N . TRP A 1 300 ? -5.255 5.075 -4.941 1.00 97.69 300 TRP A N 1
ATOM 2381 C CA . TRP A 1 300 ? -4.693 4.471 -6.151 1.00 97.69 300 TRP A CA 1
ATOM 2382 C C . TRP A 1 300 ? -5.396 4.978 -7.417 1.00 97.69 300 TRP A C 1
ATOM 2384 O O . TRP A 1 300 ? -6.459 5.609 -7.370 1.00 97.69 300 TRP A O 1
ATOM 2394 N N . GLY A 1 301 ? -4.800 4.682 -8.570 1.00 96.00 301 GLY A N 1
ATOM 2395 C CA . GLY A 1 301 ? -5.327 5.057 -9.873 1.00 96.00 301 GLY A CA 1
ATOM 2396 C C . GLY A 1 301 ? -5.172 6.546 -10.195 1.00 96.00 301 GLY A C 1
ATOM 2397 O O . GLY A 1 301 ? -4.527 7.321 -9.485 1.00 96.00 301 GLY A O 1
ATOM 2398 N N . GLY A 1 302 ? -5.802 6.963 -11.290 1.00 94.81 302 GLY A N 1
ATOM 2399 C CA . GLY A 1 302 ? -5.682 8.316 -11.826 1.00 94.81 302 GLY A CA 1
ATOM 2400 C C . GLY A 1 302 ? -4.538 8.465 -12.829 1.00 94.81 302 GLY A C 1
ATOM 2401 O O . GLY A 1 302 ? -3.887 7.504 -13.231 1.00 94.81 302 GLY A O 1
ATOM 2402 N N . MET A 1 303 ? -4.294 9.696 -13.272 1.00 91.94 303 MET A N 1
ATOM 2403 C CA . MET A 1 303 ? -3.193 9.976 -14.196 1.00 91.94 303 MET A CA 1
ATOM 2404 C C . MET A 1 303 ? -1.860 10.076 -13.455 1.00 91.94 303 MET A C 1
ATOM 2406 O O . MET A 1 303 ? -1.765 10.834 -12.476 1.00 91.94 303 MET A O 1
ATOM 2410 N N . THR A 1 304 ? -0.832 9.396 -13.974 1.00 89.12 304 THR A N 1
ATOM 2411 C CA . THR A 1 304 ? 0.565 9.608 -13.566 1.00 89.12 304 THR A CA 1
ATOM 2412 C C . THR A 1 304 ? 1.044 11.008 -13.970 1.00 89.12 304 THR A C 1
ATOM 2414 O O . THR A 1 304 ? 0.371 11.723 -14.722 1.00 89.12 304 THR A O 1
ATOM 2417 N N . GLN A 1 305 ? 2.203 11.437 -13.465 1.00 86.31 305 GLN A N 1
ATOM 2418 C CA . GLN A 1 305 ? 2.761 12.738 -13.837 1.00 86.31 305 GLN A CA 1
ATOM 2419 C C . GLN A 1 305 ? 3.132 12.777 -15.326 1.00 86.31 305 GLN A C 1
ATOM 2421 O O . GLN A 1 305 ? 2.899 13.784 -15.990 1.00 86.31 305 GLN A O 1
ATOM 2426 N N . GLU A 1 306 ? 3.639 11.669 -15.860 1.00 88.19 306 GLU A N 1
ATOM 2427 C CA . GLU A 1 306 ? 3.981 11.475 -17.269 1.00 88.19 306 GLU A CA 1
ATOM 2428 C C . GLU A 1 306 ? 2.724 11.558 -18.136 1.00 88.19 306 GLU A C 1
ATOM 2430 O O . GLU A 1 306 ? 2.699 12.305 -19.111 1.00 88.19 306 GLU A O 1
ATOM 2435 N N . MET A 1 307 ? 1.641 10.881 -17.732 1.00 89.81 307 MET A N 1
ATOM 2436 C CA . MET A 1 307 ? 0.354 10.952 -18.429 1.00 89.81 307 MET A CA 1
ATOM 2437 C C . MET A 1 307 ? -0.208 12.377 -18.441 1.00 89.81 307 MET A C 1
ATOM 2439 O O . MET A 1 307 ? -0.689 12.832 -19.476 1.00 89.81 307 MET A O 1
ATOM 2443 N N . ARG A 1 308 ? -0.122 13.107 -17.318 1.00 89.75 308 ARG A N 1
ATOM 2444 C CA . ARG A 1 308 ? -0.561 14.514 -17.256 1.00 89.75 308 ARG A CA 1
ATOM 2445 C C . ARG A 1 308 ? 0.279 15.409 -18.157 1.00 89.75 308 ARG A C 1
ATOM 2447 O O . ARG A 1 308 ? -0.286 16.227 -18.872 1.00 89.75 308 ARG A O 1
ATOM 2454 N N . LYS A 1 309 ? 1.606 15.249 -18.145 1.00 91.88 309 LYS A N 1
ATOM 2455 C CA . LYS A 1 309 ? 2.518 16.004 -19.018 1.00 91.88 309 LYS A CA 1
ATOM 2456 C C . LYS A 1 309 ? 2.213 15.742 -20.493 1.00 91.88 309 LYS A C 1
ATOM 2458 O O . LYS A 1 309 ? 2.054 16.692 -21.248 1.00 91.88 309 LYS A O 1
ATOM 2463 N N . ALA A 1 310 ? 2.048 14.477 -20.880 1.00 90.62 310 ALA A N 1
ATOM 2464 C CA . ALA A 1 310 ? 1.695 14.098 -22.246 1.00 90.62 310 ALA A CA 1
ATOM 2465 C C . ALA A 1 310 ? 0.316 14.636 -22.665 1.00 90.62 310 ALA A C 1
ATOM 2467 O O . ALA A 1 310 ? 0.140 15.081 -23.796 1.00 90.62 310 ALA A O 1
ATOM 2468 N N . MET A 1 311 ? -0.660 14.632 -21.752 1.00 88.88 311 MET A N 1
ATOM 2469 C CA . MET A 1 311 ? -1.981 15.211 -21.999 1.00 88.88 311 MET A CA 1
ATOM 2470 C C . MET A 1 311 ? -1.910 16.730 -22.197 1.00 88.88 311 MET A C 1
ATOM 2472 O O . MET A 1 311 ? -2.491 17.233 -23.154 1.00 88.88 311 MET A O 1
ATOM 2476 N N . MET A 1 312 ? -1.166 17.448 -21.348 1.00 89.56 312 MET A N 1
ATOM 2477 C CA . MET A 1 312 ? -0.961 18.895 -21.494 1.00 89.56 312 MET A CA 1
ATOM 2478 C C . MET A 1 312 ? -0.230 19.246 -22.796 1.00 89.56 312 MET A C 1
ATOM 2480 O O . MET A 1 312 ? -0.633 20.187 -23.470 1.00 89.56 312 MET A O 1
ATOM 2484 N N . ALA A 1 313 ? 0.789 18.471 -23.185 1.00 90.94 313 ALA A N 1
ATOM 2485 C CA . ALA A 1 313 ? 1.499 18.665 -24.451 1.00 90.94 313 ALA A CA 1
ATOM 2486 C C . ALA A 1 313 ? 0.557 18.529 -25.660 1.00 90.94 313 ALA A C 1
ATOM 2488 O O . ALA A 1 313 ? 0.513 19.413 -26.509 1.00 90.94 313 ALA A O 1
ATOM 2489 N N . ARG A 1 314 ? -0.290 17.490 -25.680 1.00 88.06 314 ARG A N 1
ATOM 2490 C CA . ARG A 1 314 ? -1.294 17.304 -26.743 1.00 88.06 314 ARG A CA 1
ATOM 2491 C C . ARG A 1 314 ? -2.326 18.427 -26.793 1.00 88.06 314 ARG A C 1
ATOM 2493 O O . ARG A 1 314 ? -2.715 18.848 -27.876 1.00 88.06 314 ARG A O 1
ATOM 2500 N N . MET A 1 315 ? -2.777 18.907 -25.633 1.00 86.44 315 MET A N 1
ATOM 2501 C CA . MET A 1 315 ? -3.707 20.039 -25.568 1.00 86.44 315 MET A CA 1
ATOM 2502 C C . MET A 1 315 ? -3.074 21.321 -26.119 1.00 86.44 315 MET A C 1
ATOM 2504 O O . MET A 1 315 ? -3.739 22.066 -26.836 1.00 86.44 315 MET A O 1
ATOM 2508 N N . ALA A 1 316 ? -1.793 21.559 -25.830 1.00 87.44 316 ALA A N 1
ATOM 2509 C CA . ALA A 1 316 ? -1.065 22.703 -26.368 1.00 87.44 316 ALA A CA 1
ATOM 2510 C C . ALA A 1 316 ? -0.926 22.629 -27.901 1.00 87.44 316 ALA A C 1
ATOM 2512 O O . ALA A 1 316 ? -1.166 23.625 -28.575 1.00 87.44 316 ALA A O 1
ATOM 2513 N N . GLU A 1 317 ? -0.617 21.453 -28.457 1.00 85.56 317 GLU A N 1
ATOM 2514 C CA . GLU A 1 317 ? -0.500 21.231 -29.910 1.00 85.56 317 GLU A CA 1
ATOM 2515 C C . GLU A 1 317 ? -1.835 21.393 -30.658 1.00 85.56 317 GLU A C 1
ATOM 2517 O O . GLU A 1 317 ? -1.885 21.964 -31.745 1.00 85.56 317 GLU A O 1
ATOM 2522 N N . GLN A 1 318 ? -2.945 20.930 -30.079 1.00 82.62 318 GLN A N 1
ATOM 2523 C CA . GLN A 1 318 ? -4.269 21.118 -30.684 1.00 82.62 318 GLN A CA 1
ATOM 2524 C C . GLN A 1 318 ? -4.715 22.585 -30.641 1.00 82.62 318 GLN A C 1
ATOM 2526 O O . GLN A 1 318 ? -5.316 23.081 -31.595 1.00 82.62 318 GLN A O 1
ATOM 2531 N N . GLY A 1 319 ? -4.379 23.302 -29.564 1.00 77.44 319 GLY A N 1
ATOM 2532 C CA . GLY A 1 319 ? -4.657 24.733 -29.443 1.00 77.44 319 GLY A CA 1
ATOM 2533 C C . GLY A 1 319 ? -3.893 25.591 -30.458 1.00 77.44 319 GLY A C 1
ATOM 2534 O O . GLY A 1 319 ? -4.423 26.600 -30.924 1.00 77.44 319 GLY A O 1
ATOM 2535 N N . THR A 1 320 ? -2.673 25.202 -30.846 1.00 69.62 320 THR A N 1
ATOM 2536 C CA . THR A 1 320 ? -1.911 25.914 -31.887 1.00 69.62 320 THR A CA 1
ATOM 2537 C C . THR A 1 320 ? -2.421 25.607 -33.294 1.00 69.62 320 THR A C 1
ATOM 2539 O O . THR A 1 320 ? -2.487 26.521 -34.116 1.00 69.62 320 THR A O 1
ATOM 2542 N N . GLN A 1 321 ? -2.851 24.371 -33.572 1.00 63.50 321 GLN A N 1
ATOM 2543 C CA . GLN A 1 321 ? -3.432 24.012 -34.872 1.00 63.50 321 GLN A CA 1
ATOM 2544 C C . GLN A 1 321 ? -4.764 24.720 -35.148 1.00 63.50 321 GLN A C 1
ATOM 2546 O O . GLN A 1 321 ? -4.963 25.187 -36.269 1.00 63.50 321 GLN A O 1
ATOM 2551 N N . ALA A 1 322 ? -5.629 24.877 -34.138 1.00 58.47 322 ALA A N 1
ATOM 2552 C CA . ALA A 1 322 ? -6.881 25.629 -34.274 1.00 58.47 322 ALA A CA 1
ATOM 2553 C C . ALA A 1 322 ? -6.638 27.113 -34.623 1.00 58.47 322 ALA A C 1
ATOM 2555 O O . ALA A 1 322 ? -7.301 27.667 -35.496 1.00 58.47 322 ALA A O 1
ATOM 2556 N N . ARG A 1 323 ? -5.610 27.742 -34.033 1.00 56.81 323 ARG A N 1
ATOM 2557 C CA . ARG A 1 323 ? -5.220 29.129 -34.355 1.00 56.81 323 ARG A CA 1
ATOM 2558 C C . ARG A 1 323 ? -4.619 29.297 -35.753 1.00 56.81 323 ARG A C 1
ATOM 2560 O O . ARG A 1 323 ? -4.824 30.332 -36.383 1.00 56.81 323 ARG A O 1
ATOM 2567 N N . ALA A 1 324 ? -3.882 28.297 -36.237 1.00 52.97 324 ALA A N 1
ATOM 2568 C CA . ALA A 1 324 ? -3.307 28.307 -37.584 1.00 52.97 324 ALA A CA 1
ATOM 2569 C C . ALA A 1 324 ? -4.361 28.074 -38.685 1.00 52.97 324 ALA A C 1
ATOM 2571 O O . ALA A 1 324 ? -4.173 28.513 -39.816 1.00 52.97 324 ALA A O 1
ATOM 2572 N N . THR A 1 325 ? -5.479 27.411 -38.364 1.00 51.56 325 THR A N 1
ATOM 2573 C CA . THR A 1 325 ? -6.605 27.246 -39.300 1.00 51.56 325 THR A CA 1
ATOM 2574 C C . THR A 1 325 ? -7.553 28.447 -39.302 1.00 51.56 325 THR A C 1
ATOM 2576 O O . THR A 1 325 ? -8.060 28.788 -40.367 1.00 51.56 325 THR A O 1
ATOM 2579 N N . GLU A 1 326 ? -7.714 29.166 -38.184 1.00 48.00 326 GLU A N 1
ATOM 2580 C CA . GLU A 1 326 ? -8.443 30.450 -38.165 1.00 48.00 326 GLU A CA 1
ATOM 2581 C C . GLU A 1 326 ? -7.736 31.545 -38.980 1.00 48.00 326 GLU A C 1
ATOM 2583 O O . 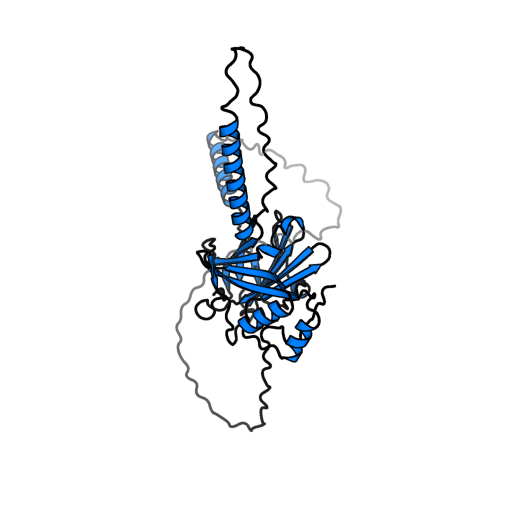GLU A 1 326 ? -8.390 32.280 -39.714 1.00 48.00 326 GLU A O 1
ATOM 2588 N N . THR A 1 327 ? -6.400 31.604 -38.965 1.00 49.75 327 THR A N 1
ATOM 2589 C CA . THR A 1 327 ? -5.641 32.579 -39.782 1.00 49.75 327 THR A CA 1
ATOM 2590 C C . THR A 1 327 ? -5.606 32.251 -41.280 1.00 49.75 327 THR A C 1
ATOM 2592 O O . THR A 1 327 ? -5.157 33.074 -42.076 1.00 49.75 327 THR A O 1
ATOM 2595 N N . SER A 1 328 ? -6.105 31.080 -41.694 1.00 46.06 328 SER A N 1
ATOM 2596 C CA . SER A 1 328 ? -6.275 30.720 -43.109 1.00 46.06 328 SER A CA 1
ATOM 2597 C C . SER A 1 328 ? -7.711 30.899 -43.617 1.00 46.06 328 SER A C 1
ATOM 2599 O O . SER A 1 328 ? -7.915 30.821 -44.829 1.00 46.06 328 SER A O 1
ATOM 2601 N N . LEU A 1 329 ? -8.698 31.135 -42.741 1.00 44.00 329 LEU A N 1
ATOM 2602 C CA . LEU A 1 329 ? -10.092 31.355 -43.146 1.00 44.00 329 LEU A CA 1
ATOM 2603 C C . LEU A 1 329 ? -10.440 32.841 -43.350 1.00 44.00 329 LEU A C 1
ATOM 2605 O O . LEU A 1 329 ? -11.498 33.154 -43.881 1.00 44.00 329 LEU A O 1
ATOM 2609 N N . GLU A 1 330 ? -9.532 33.763 -43.024 1.00 43.19 330 GLU A N 1
ATOM 2610 C CA . GLU A 1 330 ? -9.702 35.211 -43.242 1.00 43.19 330 GLU A CA 1
ATOM 2611 C C . GLU A 1 330 ? -9.351 35.652 -44.682 1.00 43.19 330 GLU A C 1
ATOM 2613 O O . GLU A 1 330 ? -9.090 36.821 -44.959 1.00 43.19 330 GLU A O 1
ATOM 2618 N N . ARG A 1 331 ? -9.330 34.711 -45.639 1.00 45.00 331 ARG A N 1
ATOM 2619 C CA . ARG A 1 331 ? -9.087 34.999 -47.061 1.00 45.00 331 ARG A CA 1
ATOM 2620 C C . ARG A 1 331 ? -10.129 34.384 -47.996 1.00 45.00 331 ARG A C 1
ATOM 2622 O O . ARG A 1 331 ? -9.798 34.057 -49.127 1.00 45.00 331 ARG A O 1
ATOM 2629 N N . THR A 1 332 ? -11.380 34.209 -47.574 1.00 45.59 332 THR A N 1
ATOM 2630 C CA . THR A 1 332 ? -12.527 34.087 -48.500 1.00 45.59 332 THR A CA 1
ATOM 2631 C C . THR A 1 332 ? -13.822 34.324 -47.722 1.00 45.59 332 THR A C 1
ATOM 2633 O O . THR A 1 332 ? -14.308 33.392 -47.112 1.00 45.59 332 THR A O 1
ATOM 2636 N N . ILE A 1 333 ? -14.336 35.556 -47.677 1.00 45.16 333 ILE A N 1
ATOM 2637 C CA . ILE A 1 333 ? -15.770 35.923 -47.622 1.00 45.16 333 ILE A CA 1
ATOM 2638 C C . ILE A 1 333 ? -15.797 37.455 -47.727 1.00 45.16 333 ILE A C 1
ATOM 2640 O O . ILE A 1 333 ? -15.731 38.204 -46.758 1.00 45.16 333 ILE A O 1
ATOM 2644 N N . SER A 1 334 ? -15.799 37.914 -48.971 1.00 44.44 334 SER A N 1
ATOM 2645 C CA . SER A 1 334 ? -16.365 39.195 -49.371 1.00 44.44 334 SER A CA 1
ATOM 2646 C C . SER A 1 334 ? -17.454 38.829 -50.372 1.00 44.44 334 SER A C 1
ATOM 2648 O O . SER A 1 334 ? -17.130 38.458 -51.501 1.00 44.44 334 SER A O 1
ATOM 2650 N N . GLY A 1 335 ? -18.713 38.825 -49.946 1.00 42.38 335 GLY A N 1
ATOM 2651 C CA . GLY A 1 335 ? -19.822 38.497 -50.836 1.00 42.38 335 GLY A CA 1
ATOM 2652 C C . GLY A 1 335 ? -21.096 38.118 -50.098 1.00 42.38 335 GLY A C 1
ATOM 2653 O O . GLY A 1 335 ? -21.250 36.968 -49.714 1.00 42.38 335 GLY A O 1
ATOM 2654 N N . GLU A 1 336 ? -21.968 39.116 -49.993 1.00 40.62 336 GLU A N 1
ATOM 2655 C CA . GLU A 1 336 ? -23.431 39.036 -49.930 1.00 40.62 336 GLU A CA 1
ATOM 2656 C C . GLU A 1 336 ? -24.132 38.629 -48.627 1.00 40.62 336 GLU A C 1
ATOM 2658 O O . GLU A 1 336 ? -23.852 37.639 -47.957 1.00 40.62 336 GLU A O 1
ATOM 2663 N N . GLU A 1 337 ? -25.071 39.511 -48.302 1.00 45.78 337 GLU A N 1
ATOM 2664 C CA . GLU A 1 337 ? -26.032 39.505 -47.220 1.00 45.78 337 GLU A CA 1
ATOM 2665 C C . GLU A 1 337 ? -27.101 38.453 -47.526 1.00 45.78 337 GLU A C 1
ATOM 2667 O O . GLU A 1 337 ? -27.766 38.543 -48.556 1.00 45.78 337 GLU A O 1
ATOM 2672 N N . ASP A 1 338 ? -27.297 37.484 -46.634 1.00 35.78 338 ASP A N 1
ATOM 2673 C CA . ASP A 1 338 ? -28.553 36.739 -46.606 1.00 35.78 338 ASP A CA 1
ATOM 2674 C C . ASP A 1 338 ? -28.963 36.452 -45.155 1.00 35.78 338 ASP A C 1
ATOM 2676 O O . ASP A 1 338 ? -28.276 35.770 -44.385 1.00 35.78 338 ASP A O 1
ATOM 2680 N N . GLU A 1 339 ? -30.083 37.061 -44.768 1.00 47.31 339 GLU A N 1
ATOM 2681 C CA . GLU A 1 339 ? -30.802 36.813 -43.527 1.00 47.31 339 GLU A CA 1
ATOM 2682 C C . GLU A 1 339 ? -31.425 35.413 -43.582 1.00 47.31 339 GLU A C 1
ATOM 2684 O O . GLU A 1 339 ? -32.420 35.174 -44.261 1.00 47.31 339 GLU A O 1
ATOM 2689 N N . GLY A 1 340 ? -30.886 34.469 -42.815 1.00 38.88 340 GLY A N 1
ATOM 2690 C CA . GLY A 1 340 ? -31.482 33.139 -42.727 1.00 38.88 340 GLY A CA 1
ATOM 2691 C C . GLY A 1 340 ? -30.854 32.308 -41.627 1.00 38.88 340 GLY A C 1
ATOM 2692 O O . GLY A 1 340 ? -29.844 31.644 -41.833 1.00 38.88 340 GLY A O 1
ATOM 2693 N N . GLY A 1 341 ? -31.435 32.369 -40.429 1.00 49.94 341 GLY A N 1
ATOM 2694 C CA . GLY A 1 341 ? -30.888 31.722 -39.243 1.00 49.94 341 GLY A CA 1
ATOM 2695 C C . GLY A 1 341 ? -30.708 30.215 -39.392 1.00 49.94 341 GLY A C 1
ATOM 2696 O O . GLY A 1 341 ? -31.662 29.518 -39.703 1.00 49.94 341 GLY A O 1
ATOM 2697 N N . LEU A 1 342 ? -29.523 29.701 -39.056 1.00 35.59 342 LEU A N 1
ATOM 2698 C CA . LEU A 1 342 ? -29.291 28.279 -38.823 1.00 35.59 342 LEU A CA 1
ATOM 2699 C C . LEU A 1 342 ? -28.183 28.075 -37.781 1.00 35.59 342 LEU A C 1
ATOM 2701 O O . LEU A 1 342 ? -27.042 28.484 -37.949 1.00 35.59 342 LEU A O 1
ATOM 2705 N N . ALA A 1 343 ? -28.591 27.433 -36.687 1.00 40.59 343 ALA A N 1
ATOM 2706 C CA . ALA A 1 343 ? -27.846 26.505 -35.843 1.00 40.59 343 ALA A CA 1
ATOM 2707 C C . ALA A 1 343 ? -26.318 26.688 -35.715 1.00 40.59 343 ALA A C 1
ATOM 2709 O O . ALA A 1 343 ? -25.539 26.266 -36.565 1.00 40.59 343 ALA A O 1
ATOM 2710 N N . MET A 1 344 ? -25.907 27.129 -34.520 1.00 40.47 344 MET A N 1
ATOM 2711 C CA . MET A 1 344 ? -24.596 26.880 -33.900 1.00 40.47 344 MET A CA 1
ATOM 2712 C C . MET A 1 344 ? -24.350 25.365 -33.736 1.00 40.47 344 MET A C 1
ATOM 2714 O O . MET A 1 344 ? -24.447 24.804 -32.643 1.00 40.47 344 MET A O 1
ATOM 2718 N N . GLY A 1 345 ? -24.104 24.681 -34.851 1.00 38.94 345 GLY A N 1
ATOM 2719 C CA . GLY A 1 345 ? -23.879 23.249 -34.942 1.00 38.94 345 GLY A CA 1
ATOM 2720 C C . GLY A 1 345 ? -22.395 22.906 -35.001 1.00 38.94 345 GLY A C 1
ATOM 2721 O O . GLY A 1 345 ? -21.721 23.186 -35.982 1.00 38.94 345 GLY A O 1
ATOM 2722 N N . GLY A 1 346 ? -21.925 22.194 -33.978 1.00 43.81 346 GLY A N 1
ATOM 2723 C CA . GLY A 1 346 ? -21.050 21.046 -34.213 1.00 43.81 346 GLY A CA 1
ATOM 2724 C C . GLY A 1 346 ? -19.588 21.331 -34.546 1.00 43.81 346 GLY A C 1
ATOM 2725 O O . GLY A 1 346 ? -19.052 20.742 -35.480 1.00 43.81 346 GLY A O 1
ATOM 2726 N N . GLY A 1 347 ? -18.895 22.123 -33.727 1.00 38.91 347 GLY A N 1
ATOM 2727 C CA . GLY A 1 347 ? -17.443 21.980 -33.609 1.00 38.91 347 GLY A CA 1
ATOM 2728 C C . GLY A 1 347 ? -17.137 20.588 -33.055 1.00 38.91 347 GLY A C 1
ATOM 2729 O O . GLY A 1 347 ? -17.342 20.344 -31.866 1.00 38.91 347 GLY A O 1
ATOM 2730 N N . GLY A 1 348 ? -16.731 19.665 -33.932 1.00 40.12 348 GLY A N 1
ATOM 2731 C CA . GLY A 1 348 ? -16.430 18.264 -33.642 1.00 40.12 348 GLY A CA 1
ATOM 2732 C C . GLY A 1 348 ? -15.366 18.105 -32.558 1.00 40.12 348 GLY A C 1
ATOM 2733 O O . GLY A 1 348 ? -14.186 17.919 -32.842 1.00 40.12 348 GLY A O 1
ATOM 2734 N N . GLY A 1 349 ? -15.793 18.167 -31.299 1.00 47.66 349 GLY A N 1
ATOM 2735 C CA . GLY A 1 349 ? -14.969 17.840 -30.152 1.00 47.66 349 GLY A CA 1
ATOM 2736 C C . GLY A 1 349 ? -14.600 16.369 -30.235 1.00 47.66 349 GLY A C 1
ATOM 2737 O O . GLY A 1 349 ? -15.440 15.500 -29.999 1.00 47.66 349 GLY A O 1
ATOM 2738 N N . VAL A 1 350 ? -13.346 16.088 -30.591 1.00 51.25 350 VAL A N 1
ATOM 2739 C CA . VAL A 1 350 ? -12.768 14.747 -30.492 1.00 51.25 350 VAL A CA 1
ATOM 2740 C C . VAL A 1 350 ? -13.118 14.211 -29.101 1.00 51.25 350 VAL A C 1
ATOM 2742 O O . VAL A 1 350 ? -12.817 14.894 -28.117 1.00 51.25 350 VAL A O 1
ATOM 2745 N N . PRO A 1 351 ? -13.773 13.041 -28.979 1.00 52.31 351 PRO A N 1
ATOM 2746 C CA . PRO A 1 351 ? -14.176 12.524 -27.684 1.00 52.31 351 PRO A CA 1
ATOM 2747 C C . PRO A 1 351 ? -12.929 12.392 -26.812 1.00 52.31 351 PRO A C 1
ATOM 2749 O O . PRO A 1 351 ? -12.052 11.564 -27.075 1.00 52.31 351 PRO A O 1
ATOM 2752 N N . LEU A 1 352 ? -12.832 13.249 -25.792 1.00 57.44 352 LEU A N 1
ATOM 2753 C CA . LEU A 1 352 ? -11.796 13.178 -24.773 1.00 57.44 352 LEU A CA 1
ATOM 2754 C C . LEU A 1 352 ? -11.851 11.764 -24.199 1.00 57.44 352 LEU A C 1
ATOM 2756 O O . LEU A 1 352 ? -12.810 11.395 -23.518 1.00 57.44 352 LEU A O 1
ATOM 2760 N N . ARG A 1 353 ? -10.838 10.946 -24.519 1.00 64.19 353 ARG A N 1
ATOM 2761 C CA . ARG A 1 353 ? -10.670 9.624 -23.912 1.00 64.19 353 ARG A CA 1
ATOM 2762 C C . ARG A 1 353 ? -10.811 9.792 -22.403 1.00 64.19 353 ARG A C 1
ATOM 2764 O O . ARG A 1 353 ? -10.122 10.623 -21.813 1.00 64.19 353 ARG A O 1
ATOM 2771 N N . SER A 1 354 ? -11.724 9.020 -21.814 1.00 79.25 354 SER A N 1
ATOM 2772 C CA . SER A 1 354 ? -12.030 9.070 -20.385 1.00 79.25 354 SER A CA 1
ATOM 2773 C C . SER A 1 354 ? -10.733 9.020 -19.576 1.00 79.25 354 SER A C 1
ATOM 2775 O O . SER A 1 354 ? -9.930 8.096 -19.732 1.00 79.25 354 SER A O 1
ATOM 2777 N N . THR A 1 355 ? -10.494 10.047 -18.759 1.00 86.62 355 THR A N 1
ATOM 2778 C CA . THR A 1 355 ? -9.325 10.090 -17.884 1.00 86.62 355 THR A CA 1
ATOM 2779 C C . THR A 1 355 ? -9.402 8.930 -16.887 1.00 86.62 355 THR A C 1
ATOM 2781 O O . THR A 1 355 ? -10.488 8.622 -16.384 1.00 86.62 355 THR A O 1
ATOM 2784 N N . PRO A 1 356 ? -8.275 8.259 -16.580 1.00 92.25 356 PRO A N 1
ATOM 2785 C CA . PRO A 1 356 ? -8.278 7.186 -15.598 1.00 92.25 356 PRO A CA 1
ATOM 2786 C C . PRO A 1 356 ? -8.870 7.660 -14.271 1.00 92.25 356 PRO A C 1
ATOM 2788 O O . PRO A 1 356 ? -8.489 8.712 -13.749 1.00 92.25 356 PRO A O 1
ATOM 2791 N N . LYS A 1 357 ? -9.792 6.875 -13.709 1.00 95.19 357 LYS A N 1
ATOM 2792 C CA . LYS A 1 357 ? -10.427 7.198 -12.428 1.00 95.19 357 LYS A CA 1
ATOM 2793 C C . LYS A 1 357 ? -9.425 7.039 -11.290 1.00 95.19 357 LYS A C 1
ATOM 2795 O O . LYS A 1 357 ? -8.706 6.041 -11.223 1.00 95.19 357 LYS A O 1
ATOM 2800 N N . LYS A 1 358 ? -9.400 8.019 -10.392 1.00 96.50 358 LYS A N 1
ATOM 2801 C CA . LYS A 1 358 ? -8.678 7.954 -9.122 1.00 96.50 358 LYS A CA 1
ATOM 2802 C C . LYS A 1 358 ? -9.637 7.499 -8.028 1.00 96.50 358 LYS A C 1
ATOM 2804 O O . LYS A 1 358 ? -10.755 8.004 -7.958 1.00 96.50 358 LYS A O 1
ATOM 2809 N N . TYR A 1 359 ? -9.188 6.594 -7.171 1.00 97.69 359 TYR A N 1
ATOM 2810 C CA . TYR A 1 359 ? -9.976 6.064 -6.067 1.00 97.69 359 TYR A CA 1
ATOM 2811 C C . TYR A 1 359 ? -9.296 6.368 -4.736 1.00 97.69 359 TYR A C 1
ATOM 2813 O O . TYR A 1 359 ? -8.067 6.364 -4.633 1.00 97.69 359 TYR A O 1
ATOM 2821 N N . SER A 1 360 ? -10.104 6.655 -3.715 1.00 97.88 360 SER A N 1
ATOM 2822 C CA . SER A 1 360 ? -9.611 6.788 -2.350 1.00 97.88 360 SER A CA 1
ATOM 2823 C C . SER A 1 360 ? -10.708 6.596 -1.317 1.00 97.88 360 SER A C 1
ATOM 2825 O O . SER A 1 360 ? -11.824 7.067 -1.529 1.00 97.88 360 SER A O 1
ATOM 2827 N N . PHE A 1 361 ? -10.364 6.024 -0.169 1.00 97.81 361 PHE A N 1
ATOM 2828 C CA . PHE A 1 361 ? -11.229 6.011 1.011 1.00 97.81 361 PHE A CA 1
ATOM 2829 C C . PHE A 1 361 ? -10.399 6.031 2.300 1.00 97.81 361 PHE A C 1
ATOM 2831 O O . PHE A 1 361 ? -9.176 5.896 2.266 1.00 97.81 361 PHE A O 1
ATOM 2838 N N . TRP A 1 362 ? -11.064 6.267 3.432 1.00 97.62 362 TRP A N 1
ATOM 2839 C CA . TRP A 1 362 ? -10.438 6.372 4.751 1.00 97.62 362 TRP A CA 1
ATOM 2840 C C . TRP A 1 362 ? -11.156 5.480 5.744 1.00 97.62 362 TRP A C 1
ATOM 2842 O O . TRP A 1 362 ? -12.385 5.440 5.742 1.00 97.62 362 TRP A O 1
ATOM 2852 N N . VAL A 1 363 ? -10.390 4.871 6.640 1.00 97.56 363 VAL A N 1
ATOM 2853 C CA . VAL A 1 363 ? -10.903 4.057 7.740 1.00 97.56 363 VAL A CA 1
ATOM 2854 C C . VAL A 1 363 ? -10.334 4.556 9.061 1.00 97.56 363 VAL A C 1
ATOM 2856 O O . VAL A 1 363 ? -9.189 5.012 9.114 1.00 97.56 363 VAL A O 1
ATOM 2859 N N . ASP A 1 364 ? -11.139 4.504 10.117 1.00 97.12 364 ASP A N 1
ATOM 2860 C CA . ASP A 1 364 ? -10.643 4.664 11.481 1.00 97.12 364 ASP A CA 1
ATOM 2861 C C . ASP A 1 364 ? -10.206 3.292 11.984 1.00 97.12 364 ASP A C 1
ATOM 2863 O O . ASP A 1 364 ? -10.971 2.328 11.914 1.00 97.12 364 ASP A O 1
ATOM 2867 N N . LEU A 1 365 ? -8.965 3.217 12.444 1.00 97.62 365 LEU A N 1
ATOM 2868 C CA . LEU A 1 365 ? -8.307 1.996 12.868 1.00 97.62 365 LEU A CA 1
ATOM 2869 C C . LEU A 1 365 ? -7.864 2.150 14.320 1.00 97.62 365 LEU A C 1
ATOM 2871 O O . LEU A 1 365 ? -7.185 3.115 14.660 1.00 97.62 365 LEU A O 1
ATOM 2875 N N . LYS A 1 366 ? -8.198 1.173 15.149 1.00 97.12 366 LYS A N 1
ATOM 2876 C CA . LYS A 1 366 ? -7.645 1.002 16.486 1.00 97.12 366 LYS A CA 1
ATOM 2877 C C . LYS A 1 366 ? -6.665 -0.159 16.459 1.00 97.12 366 LYS A C 1
ATOM 2879 O O . LYS A 1 366 ? -7.039 -1.257 16.054 1.00 97.12 366 LYS A O 1
ATOM 2884 N N . ILE A 1 367 ? -5.422 0.068 16.870 1.00 97.06 367 ILE A N 1
ATOM 2885 C CA . ILE A 1 367 ? -4.469 -1.029 17.064 1.00 97.06 367 ILE A CA 1
ATOM 2886 C C . ILE A 1 367 ? -4.834 -1.694 18.388 1.00 97.06 367 ILE A C 1
ATOM 2888 O O . ILE A 1 367 ? -4.864 -1.010 19.414 1.00 97.06 367 ILE A O 1
ATOM 2892 N N . SER A 1 368 ? -5.163 -2.987 18.382 1.00 95.38 368 SER A N 1
ATOM 2893 C CA . SER A 1 368 ? -5.514 -3.679 19.624 1.00 95.38 368 SER A CA 1
ATOM 2894 C C . SER A 1 368 ? -4.335 -3.670 20.609 1.00 95.38 368 SER A C 1
ATOM 2896 O O . SER A 1 368 ? -3.189 -3.390 20.246 1.00 95.38 368 SER A O 1
ATOM 2898 N N . GLN A 1 369 ? -4.618 -3.894 21.891 1.00 93.56 369 GLN A N 1
ATOM 2899 C CA . GLN A 1 369 ? -3.551 -4.097 22.873 1.00 93.56 369 GLN A CA 1
ATOM 2900 C C . GLN A 1 369 ? -2.881 -5.448 22.615 1.00 93.56 369 GLN A C 1
ATOM 2902 O O . GLN A 1 369 ? -3.531 -6.380 22.141 1.00 93.56 369 GLN A O 1
ATOM 2907 N N . ASN A 1 370 ? -1.599 -5.573 22.956 1.00 83.88 370 ASN A N 1
ATOM 2908 C CA . ASN A 1 370 ? -0.943 -6.877 22.918 1.00 83.88 370 ASN A CA 1
ATOM 2909 C C . ASN A 1 370 ? -1.677 -7.817 23.884 1.00 83.88 370 ASN A C 1
ATOM 2911 O O . ASN A 1 370 ? -1.899 -7.458 25.043 1.00 83.88 370 ASN A O 1
ATOM 2915 N N . GLN A 1 371 ? -2.050 -9.007 23.416 1.00 70.69 371 GLN A N 1
ATOM 2916 C CA . GLN A 1 371 ? -2.490 -10.074 24.309 1.00 70.69 371 GLN A CA 1
ATOM 2917 C C . GLN A 1 371 ? -1.232 -10.624 24.991 1.00 70.69 371 GLN A C 1
ATOM 2919 O O . GLN A 1 371 ? -0.491 -11.392 24.383 1.00 70.69 371 GLN A O 1
ATOM 2924 N N . GLN A 1 372 ? -0.932 -10.105 26.186 1.00 56.69 372 GLN A N 1
ATOM 2925 C CA . GLN A 1 372 ? 0.095 -10.656 27.075 1.00 56.69 372 GLN A CA 1
ATOM 2926 C C . GLN A 1 372 ? -0.361 -11.974 27.687 1.00 56.69 372 GLN A C 1
ATOM 2928 O O . GLN A 1 372 ? -1.562 -12.066 28.036 1.00 56.69 372 GLN A O 1
#

Secondary structure (DSSP, 8-state):
-------TT-SS-------------PPPP--------------------SSSSSSSSSSSSS---------SS-SS-------------THHHHHHHHHHHHHHHTTS----EEEEEE-SSPPP-SS-SGGGTTSPPEEEGGGTEEEEEEE-SSEEEEEEEESSGGG-TTHHHH-EEEEEEETT----SEEEEEEEEEE-HHHHHHHHHHTT----HHHHHHHHH-TT--EEEEEEEEEETTS-EEPPPPBTTBPPPEEEEEEETTEEEEEEEEE-S-TTT-TT-----TT-EEEEEEEEES--HHHHHHHHHHHHHHHHHHHHHHHHHTTS--------------------PPPPPEEEEEEEEEEPPP--